Protein AF-A0A8B7J3W8-F1 (afdb_monomer)

Foldseek 3Di:
DAAADDPQAAELLSVVLVVVVVVVVPDDDAAAEDAPCLPPDDDPNYHYPPSVSLVVCVVVVRYDHADWDADPNRIDTDDRVCVQLVVCLVVVHAHEDPDLPVVVVVVDVSSVVCSLLGYWGWGDPHSDTGTDQARNPPVGDGPVQSRDPHGPPPPCCQAADPCAVNDPCPPVDPHHHPVCVPPDPDDPVVVVVVVVVVDDDDDDDDDDDDDDDDDDDDDDDDDDDDDDDDDDDDDDDDDDDDDDDDDDDDDDDD

Nearest PDB structures (foldseek):
  7ndj-assembly2_B  TM=8.488E-01  e=2.592E-29  Mus musculus
  3v33-assembly1_A  TM=9.991E-01  e=8.997E-26  Homo sapiens
  7ndi-assembly4_D  TM=9.990E-01  e=1.693E-25  Mus musculus
  7ndj-assembly1_A  TM=9.947E-01  e=1.058E-24  Mus musculus
  5h9v-assembly2_B  TM=9.985E-01  e=3.989E-24  Mus musculus

Sequence (254 aa):
MDCHGNKEVFSCRGILLAVQWFWDRGHKDITVFVPSWRKEQPRPDVLITDQYILRDLEKKKILVFTPSRRVGGKRVVCYDDRFIVKLAHESDGIVVSNDTYRDLQNERPEWKKFIEERLLMYSFVNDKFMPPDDPLGRHGPSLDNFLRKKPLVPEHKKQQCPYGKKCTYGIKCKFYHPERINQPQRSLADELRANARLSPTRSTSAAKEEKGKKASQAELLCSVPTECDKSSLQKVSAERKSLTHKAKPSDDNR

Secondary structure (DSSP, 8-state):
--SSS-TTSEEHHHHHHHHHHHHHTT-----EEEEGGGGSPPBTTB-EE-THHHHHHHHTT-EEEEPEEEETTEEEE--HHHHHHHHHHHTT--EE-S---HHHHHH-HHHHHHHHHHEE--EEETTEEE--S-TT-TTS--HHHHT-SS----GGGSPBPTTGGG-TTGGG-SSB-GGGTTS----HHHHHHHHTTT--------------------------------------------------------

Structure (mmCIF, N/CA/C/O backbone):
data_AF-A0A8B7J3W8-F1
#
_entry.id   AF-A0A8B7J3W8-F1
#
loop_
_atom_site.group_PDB
_atom_site.id
_atom_site.type_symbol
_atom_site.label_atom_id
_atom_site.label_alt_id
_atom_site.label_comp_id
_atom_site.label_asym_id
_atom_site.label_entity_id
_atom_site.label_seq_id
_atom_site.pdbx_PDB_ins_code
_atom_site.Cartn_x
_atom_site.Cartn_y
_atom_site.Cartn_z
_atom_site.occupancy
_atom_site.B_iso_or_equiv
_atom_site.auth_seq_id
_atom_site.auth_comp_id
_atom_site.auth_asym_id
_atom_site.auth_atom_id
_atom_site.pdbx_PDB_model_num
ATOM 1 N N . MET A 1 1 ? -13.664 8.141 -6.634 1.00 40.56 1 MET A N 1
ATOM 2 C CA . MET A 1 1 ? -14.345 7.747 -5.379 1.00 40.56 1 MET A CA 1
ATOM 3 C C . MET A 1 1 ? -13.545 6.609 -4.761 1.00 40.56 1 MET A C 1
ATOM 5 O O . MET A 1 1 ? -13.650 5.480 -5.206 1.00 40.56 1 MET A O 1
ATOM 9 N N . ASP A 1 2 ? -12.632 6.932 -3.849 1.00 53.00 2 ASP A N 1
ATOM 10 C CA . ASP A 1 2 ? -11.265 6.377 -3.943 1.00 53.00 2 ASP A CA 1
ATOM 11 C C . ASP A 1 2 ? -10.891 5.440 -2.777 1.00 53.00 2 ASP A C 1
ATOM 13 O O . ASP A 1 2 ? -9.761 4.967 -2.681 1.00 53.00 2 ASP A O 1
ATOM 17 N N . CYS A 1 3 ? -11.873 5.153 -1.919 1.00 64.19 3 CYS A N 1
ATOM 18 C CA . CYS A 1 3 ? -11.841 4.184 -0.826 1.00 64.19 3 CYS A CA 1
ATOM 19 C C . CYS A 1 3 ? -13.128 3.342 -0.900 1.00 64.19 3 CYS A C 1
ATOM 21 O O . CYS A 1 3 ? -14.152 3.833 -1.374 1.00 64.19 3 CYS A O 1
ATOM 23 N N . HIS A 1 4 ? -13.101 2.093 -0.428 1.00 76.12 4 HIS A N 1
ATOM 24 C CA . HIS A 1 4 ? -14.262 1.192 -0.472 1.00 76.12 4 HIS A CA 1
ATOM 25 C C . HIS A 1 4 ? -15.440 1.700 0.388 1.00 76.12 4 HIS A C 1
ATOM 27 O O . HIS A 1 4 ? -15.334 1.765 1.615 1.00 76.12 4 HIS A O 1
ATOM 33 N N . GLY A 1 5 ? -16.584 1.969 -0.250 1.00 73.12 5 GLY A N 1
ATOM 34 C CA . GLY A 1 5 ? -17.821 2.418 0.402 1.00 73.12 5 GLY A CA 1
ATOM 35 C C . GLY A 1 5 ? -17.970 3.944 0.462 1.00 73.12 5 GLY A C 1
ATOM 36 O O . GLY A 1 5 ? -17.484 4.663 -0.411 1.00 73.12 5 GLY A O 1
ATOM 37 N N . ASN A 1 6 ? -18.667 4.455 1.484 1.00 73.12 6 ASN A N 1
ATOM 38 C CA . ASN A 1 6 ? -18.716 5.898 1.749 1.00 73.12 6 ASN A CA 1
ATOM 39 C C . ASN A 1 6 ? -17.348 6.371 2.281 1.00 73.12 6 ASN A C 1
ATOM 41 O O . ASN A 1 6 ? -16.804 5.758 3.198 1.00 73.12 6 ASN A O 1
ATOM 45 N N . LYS A 1 7 ? -16.829 7.494 1.761 1.00 74.69 7 LYS A N 1
ATOM 46 C CA . LYS A 1 7 ? -15.577 8.134 2.209 1.00 74.69 7 LYS A CA 1
ATOM 47 C C . LYS A 1 7 ? -15.549 8.446 3.713 1.00 74.69 7 LYS A C 1
ATOM 49 O O . LYS A 1 7 ? -14.472 8.506 4.295 1.00 74.69 7 LYS A O 1
ATOM 54 N N . GLU A 1 8 ? -16.712 8.634 4.330 1.00 82.56 8 GLU A N 1
ATOM 55 C CA . GLU A 1 8 ? -16.869 8.952 5.758 1.00 82.56 8 GLU A CA 1
ATOM 56 C C . GLU A 1 8 ? -16.834 7.708 6.671 1.00 82.56 8 GLU A C 1
ATOM 58 O O . GLU A 1 8 ? -16.768 7.834 7.893 1.00 82.56 8 GLU A O 1
ATOM 63 N N . VAL A 1 9 ? -16.875 6.495 6.102 1.00 87.44 9 VAL A N 1
ATOM 64 C CA . VAL A 1 9 ? -16.975 5.228 6.843 1.00 87.44 9 VAL A CA 1
ATOM 65 C C . VAL A 1 9 ? -15.722 4.386 6.620 1.00 87.44 9 VAL A C 1
ATOM 67 O O . VAL A 1 9 ? -15.378 4.033 5.496 1.00 87.44 9 VAL A O 1
ATOM 70 N N . PHE A 1 10 ? -15.060 3.971 7.700 1.00 90.00 10 PHE A N 1
ATOM 71 C CA . PHE A 1 10 ? -13.927 3.050 7.598 1.00 90.00 10 PHE A CA 1
ATOM 72 C C . PHE A 1 10 ? -14.420 1.618 7.358 1.00 90.00 10 PHE A C 1
ATOM 74 O O . PHE A 1 10 ? -14.764 0.902 8.299 1.00 90.00 10 PHE A O 1
ATOM 81 N N . SER A 1 11 ? -14.487 1.198 6.097 1.00 92.88 11 SER A N 1
ATOM 82 C CA . SER A 1 11 ? -14.961 -0.140 5.742 1.00 92.88 11 SER A CA 1
ATOM 83 C C . SER A 1 11 ? -13.838 -1.176 5.761 1.00 92.88 11 SER A C 1
ATOM 85 O O . SER A 1 11 ? -13.002 -1.233 4.857 1.00 92.88 11 SER A O 1
ATOM 87 N N . CYS A 1 12 ? -13.830 -2.044 6.776 1.00 94.62 12 CYS A N 1
ATOM 88 C CA . CYS A 1 12 ? -12.824 -3.101 6.909 1.00 94.62 12 CYS A CA 1
ATOM 89 C C . CYS A 1 12 ? -12.930 -4.160 5.799 1.00 94.62 12 CYS A C 1
ATOM 91 O O . CYS A 1 12 ? -11.935 -4.804 5.465 1.00 94.62 12 CYS A O 1
ATOM 93 N N . ARG A 1 13 ? -14.101 -4.294 5.166 1.00 94.94 13 ARG A N 1
ATOM 94 C CA . ARG A 1 13 ? -14.314 -5.164 4.002 1.00 94.94 13 ARG A CA 1
ATOM 95 C C . ARG A 1 13 ? -13.471 -4.754 2.789 1.00 94.94 13 ARG A C 1
ATOM 97 O O . ARG A 1 13 ? -12.969 -5.631 2.094 1.00 94.94 13 ARG A O 1
ATOM 104 N N . GLY A 1 14 ? -13.204 -3.458 2.600 1.00 95.31 14 GLY A N 1
ATOM 105 C CA . GLY A 1 14 ? -12.281 -2.975 1.565 1.00 95.31 14 GLY A CA 1
ATOM 106 C C . GLY A 1 14 ? -10.850 -3.494 1.740 1.00 95.31 14 GLY A C 1
ATOM 107 O O . GLY A 1 14 ? -10.204 -3.866 0.763 1.00 95.31 14 GLY A O 1
ATOM 108 N N . ILE A 1 15 ? -10.380 -3.602 2.988 1.00 96.00 15 ILE A N 1
ATOM 109 C CA . ILE A 1 15 ? -9.066 -4.182 3.308 1.00 96.00 15 ILE A CA 1
ATOM 110 C C . ILE A 1 15 ? -9.039 -5.664 2.919 1.00 96.00 15 ILE A C 1
ATOM 112 O O . ILE A 1 15 ? -8.092 -6.108 2.276 1.00 96.00 15 ILE A O 1
ATOM 116 N N . LEU A 1 16 ? -10.085 -6.422 3.268 1.00 96.25 16 LEU A N 1
ATOM 117 C CA . LEU A 1 16 ? -10.180 -7.843 2.923 1.00 96.25 16 LEU A CA 1
ATOM 118 C C . LEU A 1 16 ? -10.187 -8.068 1.404 1.00 96.25 16 LEU A C 1
ATOM 120 O O . LEU A 1 16 ? -9.477 -8.950 0.930 1.00 96.25 16 LEU A O 1
ATOM 124 N N . LEU A 1 17 ? -10.931 -7.253 0.651 1.00 97.31 17 LEU A N 1
ATOM 125 C CA . LEU A 1 17 ? -11.008 -7.326 -0.814 1.00 97.31 17 LEU A CA 1
ATOM 126 C C . LEU A 1 17 ? -9.658 -7.019 -1.482 1.00 97.31 17 LEU A C 1
ATOM 128 O O . LEU A 1 17 ? -9.244 -7.743 -2.386 1.00 97.31 17 LEU A O 1
ATOM 132 N N . ALA A 1 18 ? -8.939 -5.996 -1.008 1.00 97.38 18 ALA A N 1
ATOM 133 C CA . ALA A 1 18 ? -7.594 -5.690 -1.494 1.00 97.38 18 ALA A CA 1
ATOM 134 C C . ALA A 1 18 ? -6.601 -6.821 -1.167 1.00 97.38 18 ALA A C 1
ATOM 136 O O . ALA A 1 18 ? -5.890 -7.289 -2.053 1.00 97.38 18 ALA A O 1
ATOM 137 N N . VAL A 1 19 ? -6.589 -7.319 0.077 1.00 97.06 19 VAL A N 1
ATOM 138 C CA . VAL A 1 19 ? -5.741 -8.451 0.501 1.00 97.06 19 VAL A CA 1
ATOM 139 C C . VAL A 1 19 ? -6.034 -9.707 -0.325 1.00 97.06 19 VAL A C 1
ATOM 141 O O . VAL A 1 19 ? -5.098 -10.375 -0.763 1.00 97.06 19 VAL A O 1
ATOM 144 N N . GLN A 1 20 ? -7.309 -10.010 -0.586 1.00 96.81 20 GLN A N 1
ATOM 145 C CA . GLN A 1 20 ? -7.709 -11.149 -1.410 1.00 96.81 20 GLN A CA 1
ATOM 146 C C . GLN A 1 20 ? -7.198 -11.026 -2.854 1.00 96.81 20 GLN A C 1
ATOM 148 O O . GLN A 1 20 ? -6.665 -11.999 -3.377 1.00 96.81 20 GLN A O 1
ATOM 153 N N . TRP A 1 21 ? -7.258 -9.842 -3.472 1.00 97.56 21 TRP A N 1
ATOM 154 C CA . TRP A 1 21 ? -6.756 -9.628 -4.839 1.00 97.56 21 TRP A CA 1
ATOM 155 C C . TRP A 1 21 ? -5.268 -9.998 -4.998 1.00 97.56 21 TRP A C 1
ATOM 157 O O . TRP A 1 21 ? -4.870 -10.588 -6.005 1.00 97.56 21 TRP A O 1
ATOM 167 N N . PHE A 1 22 ? -4.437 -9.712 -3.989 1.00 97.31 22 PHE A N 1
ATOM 168 C CA . PHE A 1 22 ? -3.037 -10.154 -3.967 1.00 97.31 22 PHE A CA 1
ATOM 169 C C . PHE A 1 22 ? -2.905 -11.663 -3.703 1.00 97.31 22 PHE A C 1
ATOM 171 O O . PHE A 1 22 ? -2.045 -12.320 -4.296 1.00 97.31 22 PHE A O 1
ATOM 178 N N . TRP A 1 23 ? -3.765 -12.226 -2.853 1.00 95.38 23 TRP A N 1
ATOM 179 C CA . TRP A 1 23 ? -3.780 -13.654 -2.521 1.00 95.38 23 TRP A CA 1
ATOM 180 C C . TRP A 1 23 ? -4.128 -14.540 -3.721 1.00 95.38 23 TRP A C 1
ATOM 182 O O . TRP A 1 23 ? -3.424 -15.515 -3.984 1.00 95.38 23 TRP A O 1
ATOM 192 N N . ASP A 1 24 ? -5.151 -14.154 -4.485 1.00 96.75 24 ASP A N 1
ATOM 193 C CA . ASP A 1 24 ? -5.618 -14.846 -5.695 1.00 96.75 24 ASP A CA 1
ATOM 194 C C . ASP A 1 24 ? -4.554 -14.801 -6.815 1.00 96.75 24 ASP A C 1
ATOM 196 O O . ASP A 1 24 ? -4.492 -15.679 -7.675 1.00 96.75 24 ASP A O 1
ATOM 200 N N . ARG A 1 25 ? -3.641 -13.820 -6.756 1.00 95.31 25 ARG A N 1
ATOM 201 C CA . ARG A 1 25 ? -2.432 -13.710 -7.596 1.00 95.31 25 ARG A CA 1
ATOM 202 C C . ARG A 1 25 ? -1.204 -14.439 -7.024 1.00 95.31 25 ARG A C 1
ATOM 204 O O . ARG A 1 25 ? -0.116 -14.353 -7.592 1.00 95.31 25 ARG A O 1
ATOM 211 N N . GLY A 1 26 ? -1.354 -15.164 -5.915 1.00 95.56 26 GLY A N 1
ATOM 212 C CA . GLY A 1 26 ? -0.317 -16.003 -5.306 1.00 95.56 26 GLY A CA 1
ATOM 213 C C . GLY A 1 26 ? 0.665 -15.283 -4.376 1.00 95.56 26 GLY A C 1
ATOM 214 O O . GLY A 1 26 ? 1.651 -15.897 -3.954 1.00 95.56 26 GLY A O 1
ATOM 215 N N . HIS A 1 27 ? 0.430 -14.013 -4.028 1.00 95.94 27 HIS A N 1
ATOM 216 C CA . HIS A 1 27 ? 1.258 -13.310 -3.045 1.00 95.94 27 HIS A CA 1
ATOM 217 C C . HIS A 1 27 ? 1.024 -13.883 -1.636 1.00 95.94 27 HIS A C 1
ATOM 219 O O . HIS A 1 27 ? -0.106 -14.164 -1.240 1.00 95.94 27 HIS A O 1
ATOM 225 N N . LYS A 1 28 ? 2.114 -14.071 -0.881 1.00 93.06 28 LYS A N 1
ATOM 226 C CA . LYS A 1 28 ? 2.104 -14.636 0.487 1.00 93.06 28 LYS A CA 1
ATOM 227 C C . LYS A 1 28 ? 2.627 -13.671 1.549 1.00 93.06 28 LYS A C 1
ATOM 229 O O . LYS A 1 28 ? 2.258 -13.793 2.710 1.00 93.06 28 LYS A O 1
ATOM 234 N N . ASP A 1 29 ? 3.494 -12.752 1.141 1.00 95.75 29 ASP A N 1
ATOM 235 C CA . ASP A 1 29 ? 4.026 -11.681 1.974 1.00 95.75 29 ASP A CA 1
ATOM 236 C C . ASP A 1 29 ? 3.165 -10.435 1.735 1.00 95.75 29 ASP A C 1
ATOM 238 O O . ASP A 1 29 ? 3.239 -9.805 0.678 1.00 95.75 29 ASP A O 1
ATOM 242 N N . ILE A 1 30 ? 2.242 -10.186 2.664 1.00 97.19 30 ILE A N 1
ATOM 243 C CA . ILE A 1 30 ? 1.265 -9.095 2.631 1.00 97.19 30 ILE A CA 1
ATOM 244 C C . ILE A 1 30 ? 1.161 -8.572 4.063 1.00 97.19 30 ILE A C 1
ATOM 246 O O . ILE A 1 30 ? 0.689 -9.291 4.943 1.00 97.19 30 ILE A O 1
ATOM 250 N N . THR A 1 31 ? 1.573 -7.324 4.293 1.00 97.75 31 THR A N 1
ATOM 251 C CA . THR A 1 31 ? 1.407 -6.643 5.586 1.00 97.75 31 THR A CA 1
ATOM 252 C C . THR A 1 31 ? 0.485 -5.439 5.427 1.00 97.75 31 THR A C 1
ATOM 254 O O . THR A 1 31 ? 0.721 -4.572 4.589 1.00 97.75 31 THR A O 1
ATOM 257 N N . VAL A 1 32 ? -0.556 -5.370 6.254 1.00 97.50 32 VAL A N 1
ATOM 258 C CA . VAL A 1 32 ? -1.494 -4.247 6.348 1.00 97.50 32 VAL A CA 1
ATOM 259 C C . VAL A 1 32 ? -1.283 -3.543 7.683 1.00 97.50 32 VAL A C 1
ATOM 261 O O . VAL A 1 32 ? -1.399 -4.172 8.733 1.00 97.50 32 VAL A O 1
ATOM 264 N N . PHE A 1 33 ? -1.038 -2.235 7.662 1.00 96.31 33 PHE A N 1
ATOM 265 C CA . PHE A 1 33 ? -0.998 -1.420 8.876 1.00 96.31 33 PHE A CA 1
ATOM 266 C C . PHE A 1 33 ? -2.340 -0.727 9.128 1.00 96.31 33 PHE A C 1
ATOM 268 O O . PHE A 1 33 ? -2.938 -0.157 8.217 1.00 96.31 33 PHE A O 1
ATOM 275 N N . VAL A 1 34 ? -2.812 -0.771 10.377 1.00 94.12 34 VAL A N 1
ATOM 276 C CA . VAL A 1 34 ? -4.008 -0.052 10.850 1.00 94.12 34 VAL A CA 1
ATOM 277 C C . VAL A 1 34 ? -3.745 0.449 12.278 1.00 94.12 34 VAL A C 1
ATOM 279 O O . VAL A 1 34 ? -3.250 -0.329 13.091 1.00 94.12 34 VAL A O 1
ATOM 282 N N . PRO A 1 35 ? -4.098 1.690 12.656 1.00 92.25 35 PRO A N 1
ATOM 283 C CA . PRO A 1 35 ? -3.848 2.179 14.011 1.00 92.25 35 PRO A CA 1
ATOM 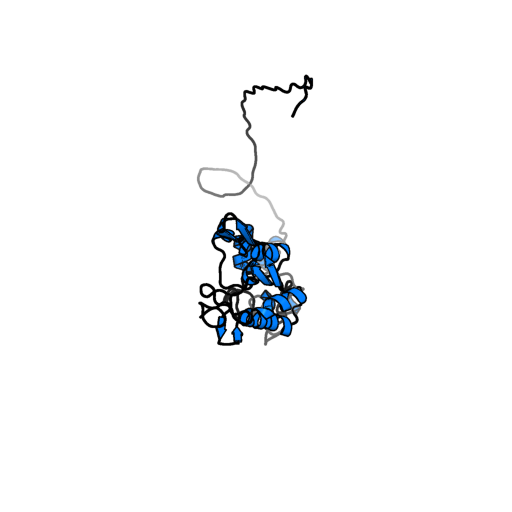284 C C . PRO A 1 35 ? -4.649 1.429 15.073 1.00 92.25 35 PRO A C 1
ATOM 286 O O . PRO A 1 35 ? -5.847 1.183 14.911 1.00 92.25 35 PRO A O 1
ATOM 289 N N . SER A 1 36 ? -4.000 1.092 16.197 1.00 91.19 36 SER A N 1
ATOM 290 C CA . SER A 1 36 ? -4.576 0.230 17.244 1.00 91.19 36 SER A CA 1
ATOM 291 C C . SER A 1 36 ? -5.914 0.720 17.801 1.00 91.19 36 SER A C 1
ATOM 293 O O . SER A 1 36 ? -6.748 -0.100 18.187 1.00 91.19 36 SER A O 1
ATOM 295 N N . TRP A 1 37 ? -6.176 2.031 17.775 1.00 88.75 37 TRP A N 1
ATOM 296 C CA . TRP A 1 37 ? -7.455 2.598 18.199 1.00 88.75 37 TRP A CA 1
ATOM 297 C C . TRP A 1 37 ? -8.644 2.169 17.325 1.00 88.75 37 TRP A C 1
ATOM 299 O O . TRP A 1 37 ? -9.779 2.238 17.787 1.00 88.75 37 TRP A O 1
ATOM 309 N N . ARG A 1 38 ? -8.429 1.648 16.107 1.00 90.50 38 ARG A N 1
ATOM 310 C CA . ARG A 1 38 ? -9.482 1.005 15.293 1.00 90.50 38 ARG A CA 1
ATOM 311 C C . ARG A 1 38 ? -9.990 -0.318 15.894 1.00 90.50 38 ARG A C 1
ATOM 313 O O . ARG A 1 38 ? -10.972 -0.852 15.386 1.00 90.50 38 ARG A O 1
ATOM 320 N N . LYS A 1 39 ? -9.375 -0.826 16.976 1.00 88.69 39 LYS A N 1
ATOM 321 C CA . LYS A 1 39 ? -9.926 -1.887 17.849 1.00 88.69 39 LYS A CA 1
ATOM 322 C C . LYS A 1 39 ? -10.754 -1.365 19.030 1.00 88.69 39 LYS A C 1
ATOM 324 O O . LYS A 1 39 ? -11.378 -2.175 19.709 1.00 88.69 39 LYS A O 1
ATOM 329 N N . GLU A 1 40 ? -10.754 -0.059 19.312 1.00 87.81 40 GLU A N 1
ATOM 330 C CA . GLU A 1 40 ? -11.669 0.515 20.309 1.00 87.81 40 GLU A CA 1
ATOM 331 C C . GLU A 1 40 ? -13.126 0.354 19.832 1.00 87.81 40 GLU A C 1
ATOM 333 O O . GLU A 1 40 ? -13.391 0.232 18.633 1.00 87.81 40 GLU A O 1
ATOM 338 N N . GLN A 1 41 ? -14.080 0.350 20.767 1.00 83.81 41 GLN A N 1
ATOM 339 C CA . GLN A 1 41 ? -15.499 0.253 20.423 1.00 83.81 41 GLN A CA 1
ATOM 340 C C . GLN A 1 41 ? -15.906 1.422 19.497 1.00 83.81 41 GLN A C 1
ATOM 342 O O . GLN A 1 41 ? -15.490 2.558 19.764 1.00 83.81 41 GLN A O 1
ATOM 347 N N . PRO A 1 42 ? -16.685 1.174 18.422 1.00 83.56 42 PRO A N 1
ATOM 348 C CA . PRO A 1 42 ? -17.110 2.215 17.490 1.00 83.56 42 PRO A CA 1
ATOM 349 C C . PRO A 1 42 ? -17.803 3.381 18.194 1.00 83.56 42 PRO A C 1
ATOM 351 O O . PRO A 1 42 ? -18.490 3.195 19.200 1.00 83.56 42 PRO A O 1
ATOM 354 N N . ARG A 1 43 ? -17.638 4.585 17.645 1.00 84.06 43 ARG A N 1
ATOM 355 C CA . ARG A 1 43 ? -18.256 5.809 18.162 1.00 84.06 43 ARG A CA 1
ATOM 356 C C . ARG A 1 43 ? -19.054 6.515 17.064 1.00 84.06 43 ARG A C 1
ATOM 358 O O . ARG A 1 43 ? -18.692 6.358 15.899 1.00 84.06 43 ARG A O 1
ATOM 365 N N . PRO A 1 44 ? -20.067 7.337 17.401 1.00 81.31 44 PRO A N 1
ATOM 366 C CA . PRO A 1 44 ? -20.827 8.092 16.403 1.00 81.31 44 PRO A CA 1
ATOM 367 C C . PRO A 1 44 ? -19.959 9.020 15.537 1.00 81.31 44 PRO A C 1
ATOM 369 O O . PRO A 1 44 ? -20.241 9.182 14.357 1.00 81.31 44 PRO A O 1
ATOM 372 N N . ASP A 1 45 ? -18.880 9.579 16.100 1.00 82.81 45 ASP A N 1
ATOM 373 C CA . ASP A 1 45 ? -17.908 10.433 15.403 1.00 82.81 45 ASP A CA 1
ATOM 374 C C . ASP A 1 45 ? -16.943 9.668 14.482 1.00 82.81 45 ASP A C 1
ATOM 376 O O . ASP A 1 45 ? -16.279 10.283 13.650 1.00 82.81 45 ASP A O 1
ATOM 380 N N . VAL A 1 46 ? -16.841 8.337 14.608 1.00 83.19 46 VAL A N 1
ATOM 381 C CA . VAL A 1 46 ? -15.948 7.523 13.773 1.00 83.19 46 VAL A CA 1
ATOM 382 C C . VAL A 1 46 ? -16.615 6.212 13.363 1.00 83.19 46 VAL A C 1
ATOM 384 O O . VAL A 1 46 ? -16.429 5.160 13.983 1.00 83.19 46 VAL A O 1
ATOM 387 N N . LEU A 1 47 ? -17.353 6.286 12.258 1.00 88.06 47 LEU A N 1
ATOM 388 C CA . LEU A 1 47 ? -18.039 5.152 11.653 1.00 88.06 47 LEU A CA 1
ATOM 389 C C . LEU A 1 47 ? -17.045 4.111 11.107 1.00 88.06 47 LEU A C 1
ATOM 391 O O . LEU A 1 47 ? -16.040 4.432 10.462 1.00 88.06 47 LEU A O 1
ATOM 395 N N . ILE A 1 48 ? -17.343 2.840 11.366 1.00 91.38 48 ILE A N 1
ATOM 396 C CA . ILE A 1 48 ? -16.543 1.678 10.971 1.00 91.38 48 ILE A CA 1
ATOM 397 C C . ILE A 1 48 ? -17.474 0.489 10.709 1.00 91.38 48 ILE A C 1
ATOM 399 O O . ILE A 1 48 ? -18.377 0.225 11.500 1.00 91.38 48 ILE A O 1
ATOM 403 N N . THR A 1 49 ? -17.260 -0.223 9.602 1.00 92.19 49 THR A N 1
ATOM 404 C CA . THR A 1 49 ? -18.031 -1.423 9.222 1.00 92.19 49 THR A CA 1
ATOM 405 C C . THR A 1 49 ? -17.129 -2.650 9.149 1.00 92.19 49 THR A C 1
ATOM 407 O O . THR A 1 49 ? -15.947 -2.541 8.827 1.00 92.19 49 THR A O 1
ATOM 410 N N . ASP A 1 50 ? -17.684 -3.816 9.492 1.00 93.38 50 ASP A N 1
ATOM 411 C CA . ASP A 1 50 ? -16.996 -5.116 9.509 1.00 93.38 50 ASP A CA 1
ATOM 412 C C . ASP A 1 50 ? -15.736 -5.194 10.400 1.00 93.38 50 ASP A C 1
ATOM 414 O O . ASP A 1 50 ? -14.777 -5.901 10.093 1.00 93.38 50 ASP A O 1
ATOM 418 N N . GLN A 1 51 ? -15.731 -4.498 11.544 1.00 94.31 51 GLN A N 1
ATOM 419 C CA . GLN A 1 51 ? -14.575 -4.381 12.455 1.00 94.31 51 GLN A CA 1
ATOM 420 C C . GLN A 1 51 ? -13.933 -5.729 12.867 1.00 94.31 51 GLN A C 1
ATOM 422 O O . GLN A 1 51 ? -12.732 -5.783 13.141 1.00 94.31 51 GLN A O 1
ATOM 427 N N . TYR A 1 52 ? -14.702 -6.826 12.886 1.00 94.75 52 TYR A N 1
ATOM 428 C CA . TYR A 1 52 ? -14.204 -8.178 13.177 1.00 94.75 52 TYR A CA 1
ATOM 429 C C . TYR A 1 52 ? -13.099 -8.626 12.202 1.00 94.75 52 TYR A C 1
ATOM 431 O O . TYR A 1 52 ? -12.125 -9.239 12.643 1.00 94.75 52 TYR A O 1
ATOM 439 N N . ILE A 1 53 ? -13.175 -8.217 10.926 1.00 96.62 53 ILE A N 1
ATOM 440 C CA . ILE A 1 53 ? -12.182 -8.515 9.880 1.00 96.62 53 ILE A CA 1
ATOM 441 C C . ILE A 1 53 ? -10.772 -8.120 10.328 1.00 96.62 53 ILE A C 1
ATOM 443 O O . ILE A 1 53 ? -9.819 -8.856 10.078 1.00 96.62 53 ILE A O 1
ATOM 447 N N . LEU A 1 54 ? -10.621 -6.996 11.041 1.00 95.81 54 LEU A N 1
ATOM 448 C CA . LEU A 1 54 ? -9.306 -6.532 11.488 1.00 95.81 54 LEU A CA 1
ATOM 449 C C . LEU A 1 54 ? -8.651 -7.522 12.465 1.00 95.81 54 LEU A C 1
ATOM 451 O O . LEU A 1 54 ? -7.445 -7.753 12.400 1.00 95.81 54 LEU A O 1
ATOM 455 N N . ARG A 1 55 ? -9.450 -8.143 13.344 1.00 94.69 55 ARG A N 1
ATOM 456 C CA . ARG A 1 55 ? -8.982 -9.164 14.297 1.00 94.69 55 ARG A CA 1
ATOM 457 C C . ARG A 1 55 ? -8.669 -10.485 13.599 1.00 94.69 55 ARG A C 1
ATOM 459 O O . ARG A 1 55 ? -7.765 -11.195 14.026 1.00 94.69 55 ARG A O 1
ATOM 466 N N . ASP A 1 56 ? -9.390 -10.823 12.535 1.00 96.44 56 ASP A N 1
ATOM 467 C CA . ASP A 1 56 ? -9.151 -12.058 11.784 1.00 96.44 56 ASP A CA 1
ATOM 468 C C . ASP A 1 56 ? -7.949 -11.952 10.834 1.00 96.44 56 ASP A C 1
ATOM 470 O O . ASP A 1 56 ? -7.220 -12.930 10.666 1.00 96.44 56 ASP A O 1
ATOM 474 N N . LEU A 1 57 ? -7.657 -10.765 10.292 1.00 96.56 57 LEU A N 1
ATOM 475 C CA . LEU A 1 57 ? -6.397 -10.490 9.590 1.00 96.56 57 LEU A CA 1
ATOM 476 C C . LEU A 1 57 ? -5.195 -10.413 10.554 1.00 96.56 57 LEU A C 1
ATOM 478 O O . LEU A 1 57 ? -4.104 -10.854 10.191 1.00 96.56 57 LEU A O 1
ATOM 482 N N . GLU A 1 58 ? -5.391 -9.931 11.789 1.00 96.25 58 GLU A N 1
ATOM 483 C CA . GLU A 1 58 ? -4.384 -9.967 12.868 1.00 96.25 58 GLU A CA 1
ATOM 484 C C . GLU A 1 58 ? -4.035 -11.417 13.258 1.00 96.25 58 GLU A C 1
ATOM 486 O O . GLU A 1 58 ? -2.862 -11.790 13.251 1.00 96.25 58 GLU A O 1
ATOM 491 N N . LYS A 1 59 ? -5.036 -12.287 13.482 1.00 96.44 59 LYS A N 1
ATOM 492 C CA . LYS A 1 59 ? -4.821 -13.736 13.717 1.00 96.44 59 LYS A CA 1
ATOM 493 C C . LYS A 1 59 ? -4.046 -14.411 12.579 1.00 96.44 59 LYS A C 1
ATOM 495 O O . LYS A 1 59 ? -3.212 -15.276 12.835 1.00 96.44 59 LYS A O 1
ATOM 500 N N . LYS A 1 60 ? -4.317 -14.020 11.328 1.00 95.19 60 LYS A N 1
ATOM 501 C CA . LYS A 1 60 ? -3.633 -14.529 10.124 1.00 95.19 60 LYS A CA 1
ATOM 502 C C . LYS A 1 60 ? -2.226 -13.941 9.917 1.00 95.19 60 LYS A C 1
ATOM 504 O O . LYS A 1 60 ? -1.578 -14.309 8.945 1.00 95.19 60 LYS A O 1
ATOM 509 N N . LYS A 1 61 ? -1.745 -13.071 10.819 1.00 95.31 61 LYS A N 1
ATOM 510 C CA . LYS A 1 61 ? -0.450 -12.361 10.750 1.00 95.31 61 LYS A CA 1
ATOM 511 C C . LYS A 1 61 ? -0.277 -11.464 9.514 1.00 95.31 61 LYS A C 1
ATOM 513 O O . LYS A 1 61 ? 0.848 -11.181 9.124 1.00 95.31 61 LYS A O 1
ATOM 518 N N . ILE A 1 62 ? -1.384 -11.010 8.922 1.00 96.62 62 ILE A N 1
ATOM 519 C CA . ILE A 1 62 ? -1.392 -10.095 7.768 1.00 96.62 62 ILE A CA 1
ATOM 520 C C . ILE A 1 62 ? -1.596 -8.653 8.222 1.00 96.62 62 ILE A C 1
ATOM 522 O O . ILE A 1 62 ? -0.982 -7.743 7.679 1.00 96.62 62 ILE A O 1
ATOM 526 N N . LEU A 1 63 ? -2.448 -8.422 9.224 1.00 96.81 63 LEU A N 1
ATOM 527 C CA . LEU A 1 63 ? -2.664 -7.084 9.765 1.00 96.81 63 LEU A CA 1
ATOM 528 C C . LEU A 1 63 ? -1.837 -6.874 11.033 1.00 96.81 63 LEU A C 1
ATOM 530 O O . LEU A 1 63 ? -1.951 -7.629 11.998 1.00 96.81 63 LEU A O 1
ATOM 534 N N . VAL A 1 64 ? -1.041 -5.807 11.034 1.00 96.31 64 VAL A N 1
ATOM 535 C CA . VAL A 1 64 ? -0.251 -5.336 12.172 1.00 96.31 64 VAL A CA 1
ATOM 536 C C . VAL A 1 64 ? -0.852 -4.028 12.668 1.00 96.31 64 VAL A C 1
ATOM 538 O O . VAL A 1 64 ? -1.002 -3.067 11.912 1.00 96.31 64 VAL A O 1
ATOM 541 N N . PHE A 1 65 ? -1.192 -3.970 13.956 1.00 94.38 65 PHE A N 1
ATOM 542 C CA . PHE A 1 65 ? -1.691 -2.732 14.544 1.00 94.38 65 PHE A CA 1
ATOM 543 C C . PHE A 1 65 ? -0.547 -1.809 14.957 1.00 94.38 65 PHE A C 1
ATOM 545 O O . PHE A 1 65 ? 0.268 -2.169 15.808 1.00 94.38 65 PHE A O 1
ATOM 552 N N . THR A 1 66 ? -0.508 -0.602 14.396 1.00 93.12 66 THR A N 1
ATOM 553 C CA . THR A 1 66 ? 0.473 0.423 14.776 1.00 93.12 66 THR A CA 1
ATOM 554 C C . THR A 1 66 ? 0.139 1.030 16.148 1.00 93.12 66 THR A C 1
ATOM 556 O O . THR A 1 66 ? -1.034 1.063 16.552 1.00 93.12 66 THR A O 1
ATOM 559 N N . PRO A 1 67 ? 1.143 1.507 16.914 1.00 89.88 67 PRO A N 1
ATOM 560 C CA . PRO A 1 67 ? 0.914 1.995 18.269 1.00 89.88 67 PRO A CA 1
ATOM 561 C C . PRO A 1 67 ? 0.048 3.261 18.329 1.00 89.88 67 PRO A C 1
ATOM 563 O O . PRO A 1 67 ? 0.286 4.257 17.648 1.00 89.88 67 PRO A O 1
ATOM 566 N N . SER A 1 68 ? -0.915 3.263 19.247 1.00 85.81 68 SER A N 1
ATOM 567 C CA . SER A 1 68 ? -1.604 4.471 19.697 1.00 85.81 68 SER A CA 1
ATOM 568 C C . SER A 1 68 ? -1.935 4.361 21.185 1.00 85.81 68 SER A C 1
ATOM 570 O O . SER A 1 68 ? -2.084 3.257 21.715 1.00 85.81 68 SER A O 1
ATOM 572 N N . ARG A 1 69 ? -1.987 5.500 21.881 1.00 84.38 69 ARG A N 1
ATOM 573 C CA . ARG A 1 69 ? -2.201 5.585 23.335 1.00 84.38 69 ARG A CA 1
ATOM 574 C C . ARG A 1 69 ? -3.059 6.794 23.701 1.00 84.38 69 ARG A C 1
ATOM 576 O O . ARG A 1 69 ? -3.258 7.692 22.888 1.00 84.38 69 ARG A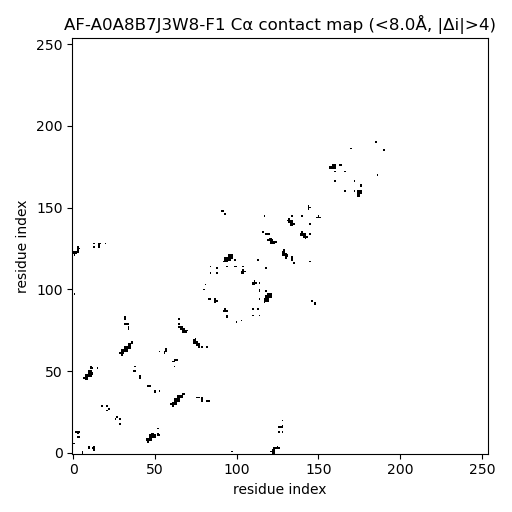 O 1
ATOM 583 N N . ARG A 1 70 ? -3.540 6.855 24.942 1.00 83.94 70 ARG A N 1
ATOM 584 C CA . ARG A 1 70 ? -4.171 8.060 25.505 1.00 83.94 70 ARG A CA 1
ATOM 585 C C . ARG A 1 70 ? -3.229 8.706 26.521 1.00 83.94 70 ARG A C 1
ATOM 587 O O . ARG A 1 70 ? -2.606 8.001 27.306 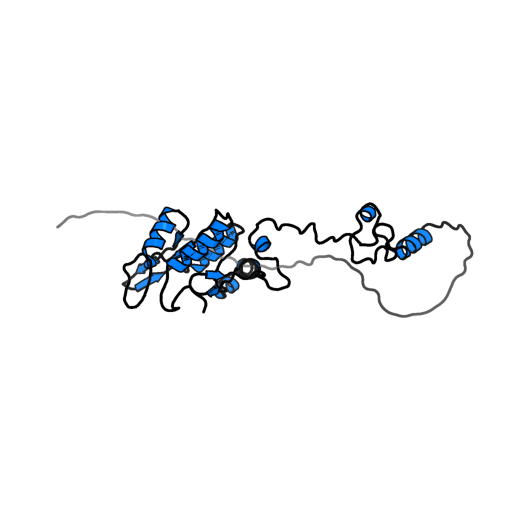1.00 83.94 70 ARG A O 1
ATOM 594 N N . VAL A 1 71 ? -3.115 10.032 26.489 1.00 85.06 71 VAL A N 1
ATOM 595 C CA . VAL A 1 71 ? -2.285 10.842 27.398 1.00 85.06 71 VAL A CA 1
ATOM 596 C C . VAL A 1 71 ? -3.103 12.067 27.797 1.00 85.06 71 VAL A C 1
ATOM 598 O O . VAL A 1 71 ? -3.549 12.812 26.928 1.00 85.06 71 VAL A O 1
ATOM 601 N N . GLY A 1 72 ? -3.364 12.257 29.096 1.00 81.25 72 GLY A N 1
ATOM 602 C CA . GLY A 1 72 ? -4.204 13.366 29.581 1.00 81.25 72 GLY A CA 1
ATOM 603 C C . GLY A 1 72 ? -5.598 13.403 28.935 1.00 81.25 72 GLY A C 1
ATOM 604 O O . GLY A 1 72 ? -6.052 14.455 28.498 1.00 81.25 72 GLY A O 1
ATOM 605 N N . GLY A 1 73 ? -6.231 12.237 28.753 1.00 79.44 73 GLY A N 1
ATOM 606 C CA . GLY A 1 73 ? -7.521 12.082 28.061 1.00 79.44 73 GLY A CA 1
ATOM 607 C C . GLY A 1 73 ? -7.470 12.194 26.528 1.00 79.44 73 GLY A C 1
ATOM 608 O O . GLY A 1 73 ? -8.304 11.594 25.850 1.00 79.44 73 GLY A O 1
ATOM 609 N N . LYS A 1 74 ? -6.473 12.884 25.959 1.00 80.75 74 LYS A N 1
ATOM 610 C CA . LYS A 1 74 ? -6.295 13.049 24.507 1.00 80.75 74 LYS A CA 1
ATOM 611 C C . LYS A 1 74 ? -5.683 11.789 23.880 1.00 80.75 74 LYS A C 1
ATOM 613 O O . LYS A 1 74 ? -4.821 11.144 24.480 1.00 80.75 74 LYS A O 1
ATOM 618 N N . ARG A 1 75 ? -6.116 11.418 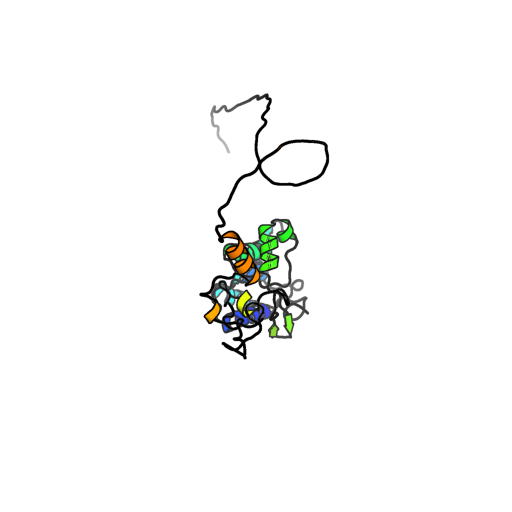22.669 1.00 80.38 75 ARG A N 1
ATOM 619 C CA . ARG A 1 75 ? -5.521 10.305 21.905 1.00 80.38 75 ARG A CA 1
ATOM 620 C C . ARG A 1 75 ? -4.242 10.789 21.214 1.00 80.38 75 ARG A C 1
ATOM 622 O O . ARG A 1 75 ? -4.261 11.802 20.525 1.00 80.38 75 ARG A O 1
ATOM 629 N N . VAL A 1 76 ? -3.155 10.044 21.383 1.00 79.44 76 VAL A N 1
ATOM 630 C CA . VAL A 1 76 ? -1.878 10.217 20.682 1.00 79.44 76 VAL A CA 1
ATOM 631 C C . VAL A 1 76 ? -1.690 8.997 19.786 1.00 79.44 76 VAL A C 1
ATOM 633 O O . VAL A 1 76 ? -1.554 7.874 20.278 1.00 79.44 76 VAL A O 1
ATOM 636 N N . VAL A 1 77 ? -1.724 9.213 18.476 1.00 75.62 77 VAL A N 1
ATOM 637 C CA . VAL A 1 77 ? -1.524 8.181 17.448 1.00 75.62 77 VAL A CA 1
ATOM 638 C C . VAL A 1 77 ? -0.117 8.362 16.883 1.00 75.62 77 VAL A C 1
ATOM 640 O O . VAL A 1 77 ? 0.319 9.499 16.698 1.00 75.62 77 VAL A O 1
ATOM 643 N N . CYS A 1 78 ? 0.618 7.274 16.653 1.00 77.06 78 CYS A N 1
ATOM 644 C CA . CYS A 1 78 ? 1.850 7.350 15.870 1.00 77.06 78 CYS A CA 1
ATOM 645 C C . CYS A 1 78 ? 1.526 7.636 14.392 1.00 77.06 78 CYS A C 1
ATOM 647 O O . CYS A 1 78 ? 0.394 7.459 13.956 1.00 77.06 78 CYS A O 1
ATOM 649 N N . TYR A 1 79 ? 2.506 8.103 13.617 1.00 83.38 79 TYR A N 1
ATOM 650 C CA . TYR A 1 79 ? 2.293 8.330 12.187 1.00 83.38 79 TYR A CA 1
ATOM 651 C C . TYR A 1 79 ? 2.432 7.001 11.436 1.00 83.38 79 TYR A C 1
ATOM 653 O O . TYR A 1 79 ? 3.549 6.527 11.215 1.00 83.38 79 TYR A O 1
ATOM 661 N N . ASP A 1 80 ? 1.297 6.381 11.118 1.00 85.50 80 ASP A N 1
ATOM 662 C CA . ASP A 1 80 ? 1.214 5.023 10.562 1.00 85.50 80 ASP A CA 1
ATOM 663 C C . ASP A 1 80 ? 1.995 4.884 9.246 1.00 85.50 80 ASP A C 1
ATOM 665 O O . ASP A 1 80 ? 2.666 3.878 9.013 1.00 85.50 80 ASP A O 1
ATOM 669 N N . ASP A 1 81 ? 2.016 5.949 8.449 1.00 92.00 81 ASP A N 1
ATOM 670 C CA . ASP A 1 81 ? 2.723 6.046 7.172 1.00 92.00 81 ASP A CA 1
ATOM 671 C C . ASP A 1 81 ? 4.233 5.805 7.305 1.00 92.00 81 ASP A C 1
ATOM 673 O O . ASP A 1 81 ? 4.842 5.198 6.423 1.00 92.00 81 ASP A O 1
ATOM 677 N N . ARG A 1 82 ? 4.846 6.183 8.441 1.00 93.88 82 ARG A N 1
ATOM 678 C CA . ARG A 1 82 ? 6.261 5.866 8.709 1.00 93.88 82 ARG A CA 1
ATOM 679 C C . ARG A 1 82 ? 6.488 4.371 8.908 1.00 93.88 82 ARG A C 1
ATOM 681 O O . ARG A 1 82 ? 7.576 3.908 8.594 1.00 93.88 82 ARG A O 1
ATOM 688 N N . PHE A 1 83 ? 5.506 3.604 9.388 1.00 95.19 83 PHE A N 1
ATOM 689 C CA . PHE A 1 83 ? 5.607 2.139 9.430 1.00 95.19 83 PHE A CA 1
ATOM 690 C C . PHE A 1 83 ? 5.399 1.530 8.038 1.00 95.19 83 PHE A C 1
ATOM 692 O O . PHE A 1 83 ? 6.161 0.645 7.653 1.00 95.19 83 PHE A O 1
ATOM 699 N N . ILE A 1 84 ? 4.429 2.045 7.271 1.00 96.38 84 ILE A N 1
ATOM 700 C CA . ILE A 1 84 ? 4.127 1.608 5.897 1.00 96.38 84 ILE A CA 1
ATOM 701 C C . ILE A 1 84 ? 5.351 1.788 4.986 1.00 96.38 84 ILE A C 1
ATOM 703 O O . ILE A 1 84 ? 5.864 0.809 4.442 1.00 96.38 84 ILE A O 1
ATOM 707 N N . VAL A 1 85 ? 5.846 3.023 4.848 1.00 96.62 85 VAL A N 1
ATOM 708 C CA . VAL A 1 85 ? 6.964 3.356 3.950 1.00 96.62 85 VAL A CA 1
ATOM 709 C C . VAL A 1 85 ? 8.251 2.674 4.408 1.00 96.62 85 VAL A C 1
ATOM 711 O O . VAL A 1 85 ? 8.953 2.097 3.581 1.00 96.62 85 VAL A O 1
ATOM 714 N N . LYS A 1 86 ? 8.542 2.664 5.718 1.00 96.00 86 LYS A N 1
ATOM 715 C CA . LYS A 1 86 ? 9.756 2.026 6.242 1.00 96.00 86 LYS A CA 1
ATOM 716 C C . LYS A 1 86 ? 9.773 0.517 5.989 1.00 96.00 86 LYS A C 1
ATOM 718 O O . LYS A 1 86 ? 10.773 0.030 5.472 1.00 96.00 86 LYS A O 1
ATOM 723 N N . LEU A 1 87 ? 8.696 -0.215 6.298 1.00 97.00 87 LEU A N 1
ATOM 724 C CA . LEU A 1 87 ? 8.661 -1.666 6.072 1.00 97.00 87 LEU A CA 1
ATOM 725 C C . LEU A 1 87 ? 8.787 -1.997 4.581 1.00 97.00 87 LEU A C 1
ATOM 727 O O . LEU A 1 87 ? 9.549 -2.889 4.211 1.00 97.00 87 LEU A O 1
ATOM 731 N N . ALA A 1 88 ? 8.062 -1.281 3.719 1.00 96.94 88 ALA A N 1
ATOM 732 C CA . ALA A 1 88 ? 8.104 -1.519 2.280 1.00 96.94 88 ALA A CA 1
ATOM 733 C C . ALA A 1 88 ? 9.490 -1.194 1.681 1.00 96.94 88 ALA A C 1
ATOM 735 O O . ALA A 1 88 ? 9.953 -1.913 0.798 1.00 96.94 88 ALA A O 1
ATOM 736 N N . HIS A 1 89 ? 10.181 -0.175 2.202 1.00 96.62 89 HIS A N 1
ATOM 737 C CA . HIS A 1 89 ? 11.558 0.161 1.829 1.00 96.62 89 HIS A CA 1
ATOM 738 C C . HIS A 1 89 ? 12.567 -0.891 2.320 1.00 96.62 89 HIS A C 1
ATOM 740 O O . HIS A 1 89 ? 13.342 -1.419 1.527 1.00 96.62 89 HIS A O 1
ATOM 746 N N . GLU A 1 90 ? 12.544 -1.243 3.610 1.00 96.38 90 GLU A N 1
ATOM 747 C CA . GLU A 1 90 ? 13.472 -2.219 4.215 1.00 96.38 90 GLU A CA 1
ATOM 748 C C . GLU A 1 90 ? 13.305 -3.641 3.656 1.00 96.38 90 GLU A C 1
ATOM 750 O O . GLU A 1 90 ? 14.251 -4.427 3.681 1.00 96.38 90 GLU A O 1
ATOM 755 N N . SER A 1 91 ? 12.125 -3.972 3.126 1.00 95.19 91 SER A N 1
ATOM 756 C CA . SER A 1 91 ? 11.843 -5.273 2.513 1.00 95.19 91 SER A CA 1
ATOM 757 C C . SER A 1 91 ? 12.045 -5.325 0.995 1.00 95.19 91 SER A C 1
ATOM 759 O O . SER A 1 91 ? 11.923 -6.415 0.444 1.00 95.19 91 SER A O 1
ATOM 761 N N . ASP A 1 92 ? 12.343 -4.218 0.300 1.00 94.81 92 ASP A N 1
ATOM 762 C CA . ASP A 1 92 ? 12.215 -4.091 -1.169 1.00 94.81 92 ASP A CA 1
ATOM 763 C C . ASP A 1 92 ? 10.850 -4.608 -1.673 1.00 94.81 92 ASP A C 1
ATOM 765 O O . ASP A 1 92 ? 10.742 -5.609 -2.394 1.00 94.81 92 ASP A O 1
ATOM 769 N N . GLY A 1 93 ? 9.788 -3.975 -1.176 1.00 96.25 93 GLY A N 1
ATOM 770 C CA . GLY A 1 93 ? 8.392 -4.240 -1.512 1.00 96.25 93 GLY A CA 1
ATOM 771 C C . GLY A 1 93 ? 7.745 -3.109 -2.319 1.00 96.25 93 GLY A C 1
ATOM 772 O O . GLY A 1 93 ? 8.415 -2.323 -2.988 1.00 96.25 93 GLY A O 1
ATOM 773 N N . ILE A 1 94 ? 6.416 -3.036 -2.238 1.00 97.38 94 ILE A N 1
ATOM 774 C CA . ILE A 1 94 ? 5.595 -1.947 -2.788 1.00 97.38 94 ILE A CA 1
ATOM 775 C C . ILE A 1 94 ? 4.639 -1.415 -1.716 1.00 97.38 94 ILE A C 1
ATOM 777 O O . ILE A 1 94 ? 4.323 -2.124 -0.760 1.00 97.38 94 ILE A O 1
ATOM 781 N N . VAL A 1 95 ? 4.151 -0.187 -1.885 1.00 98.00 95 VAL A N 1
ATOM 782 C CA . VAL A 1 95 ? 3.123 0.411 -1.016 1.00 98.00 95 VAL A CA 1
ATOM 783 C C . VAL A 1 95 ? 1.807 0.488 -1.779 1.00 98.00 95 VAL A C 1
ATOM 785 O O . VAL A 1 95 ? 1.769 1.056 -2.862 1.00 98.00 95 VAL A O 1
ATOM 788 N N . VAL A 1 96 ? 0.721 -0.051 -1.222 1.00 97.81 96 VAL A N 1
ATOM 789 C CA . VAL A 1 96 ? -0.618 0.007 -1.837 1.00 97.81 96 VAL A CA 1
ATOM 790 C C . VAL A 1 96 ? -1.414 1.132 -1.181 1.00 97.81 96 VAL A C 1
ATOM 792 O O . VAL A 1 96 ? -1.949 0.959 -0.086 1.00 97.81 96 VAL A O 1
ATOM 795 N N . SER A 1 97 ? -1.457 2.305 -1.813 1.00 96.19 97 SER A N 1
ATOM 796 C CA . SER A 1 97 ? -2.084 3.504 -1.246 1.00 96.19 97 SER A CA 1
ATOM 797 C C . SER A 1 97 ? -2.442 4.533 -2.315 1.00 96.19 97 SER A C 1
ATOM 799 O O . SER A 1 97 ? -1.816 4.595 -3.369 1.00 96.19 97 SER A O 1
ATOM 801 N N . ASN A 1 98 ? -3.432 5.368 -1.999 1.00 95.12 98 ASN A N 1
ATOM 802 C CA . ASN A 1 98 ? -3.795 6.553 -2.774 1.00 95.12 98 ASN A CA 1
ATOM 803 C C . ASN A 1 98 ? -3.243 7.859 -2.166 1.00 95.12 98 ASN A C 1
ATOM 805 O O . ASN A 1 98 ? -3.428 8.919 -2.763 1.00 95.12 98 ASN A O 1
ATOM 809 N N . ASP A 1 99 ? -2.563 7.803 -1.012 1.00 94.94 99 ASP A N 1
ATOM 810 C CA . ASP A 1 99 ? -1.741 8.922 -0.535 1.00 94.94 99 ASP A CA 1
ATOM 811 C C . ASP A 1 99 ? -0.326 8.839 -1.130 1.00 94.94 99 ASP A C 1
ATOM 813 O O . ASP A 1 99 ? 0.207 7.759 -1.384 1.00 94.94 99 ASP A O 1
ATOM 817 N N . THR A 1 100 ? 0.277 10.005 -1.344 1.00 95.00 100 THR A N 1
ATOM 818 C CA . THR A 1 100 ? 1.641 10.185 -1.847 1.00 95.00 100 THR A CA 1
ATOM 819 C C . THR A 1 100 ? 2.661 10.479 -0.745 1.00 95.00 100 THR A C 1
ATOM 821 O O . THR A 1 100 ? 3.846 10.588 -1.055 1.00 95.00 100 THR A O 1
ATOM 824 N N . TYR A 1 101 ? 2.245 10.598 0.523 1.00 95.62 101 TYR A N 1
ATOM 825 C CA . TYR A 1 101 ? 3.129 10.732 1.696 1.00 95.62 101 TYR A CA 1
ATOM 826 C C . TYR A 1 101 ? 4.135 11.892 1.573 1.00 95.62 101 TYR A C 1
ATOM 828 O O . TYR A 1 101 ? 5.338 11.741 1.794 1.00 95.62 101 TYR A O 1
ATOM 836 N N . ARG A 1 102 ? 3.650 13.066 1.142 1.00 95.50 102 ARG A N 1
ATOM 837 C CA . ARG A 1 102 ? 4.494 14.220 0.762 1.00 95.50 102 ARG A CA 1
ATOM 838 C C . ARG A 1 102 ? 5.381 14.740 1.897 1.00 95.50 102 ARG A C 1
ATOM 840 O O . ARG A 1 102 ? 6.436 15.300 1.619 1.00 95.50 102 ARG A O 1
ATOM 847 N N . ASP A 1 103 ? 4.982 14.567 3.153 1.00 94.06 103 ASP A N 1
ATOM 848 C CA . ASP A 1 103 ? 5.817 14.891 4.312 1.00 94.06 103 ASP A CA 1
ATOM 849 C C . ASP A 1 103 ? 7.012 13.928 4.431 1.00 94.06 103 ASP A C 1
ATOM 851 O O . ASP A 1 103 ? 8.138 14.380 4.623 1.00 94.06 103 ASP A O 1
ATOM 855 N N . LEU A 1 104 ? 6.803 12.624 4.216 1.00 95.12 104 LEU A N 1
ATOM 856 C CA . LEU A 1 104 ? 7.855 11.602 4.246 1.00 95.12 104 LEU A CA 1
ATOM 857 C C . LEU A 1 104 ? 8.809 11.706 3.049 1.00 95.12 104 LEU A C 1
ATOM 859 O O . LEU A 1 104 ? 10.012 11.498 3.215 1.00 95.12 104 LEU A O 1
ATOM 863 N N . GLN A 1 105 ? 8.308 12.101 1.872 1.00 95.62 105 GLN A N 1
ATOM 864 C CA . GLN A 1 105 ? 9.162 12.453 0.728 1.00 95.62 105 GLN A CA 1
ATOM 865 C C . GLN A 1 105 ? 10.103 13.628 1.052 1.00 95.62 105 GLN A C 1
ATOM 867 O O . GLN A 1 105 ? 11.248 13.649 0.605 1.00 95.62 105 GLN A O 1
ATOM 872 N N . ASN A 1 106 ? 9.628 14.605 1.830 1.00 95.00 106 ASN A N 1
ATOM 873 C CA . ASN A 1 106 ? 10.428 15.755 2.252 1.00 95.00 106 ASN A CA 1
ATOM 874 C C . ASN A 1 106 ? 11.338 15.439 3.453 1.00 95.00 106 ASN A C 1
ATOM 876 O O . ASN A 1 106 ? 12.371 16.087 3.603 1.00 95.00 106 ASN A O 1
ATOM 880 N N . GLU A 1 107 ? 10.998 14.450 4.291 1.00 94.69 107 GLU A N 1
ATOM 881 C CA . GLU A 1 107 ? 11.874 13.973 5.371 1.00 94.69 107 GLU A CA 1
ATOM 882 C C . GLU A 1 107 ? 13.141 13.314 4.807 1.00 94.69 107 GLU A C 1
ATOM 884 O O . GLU A 1 107 ? 14.229 13.530 5.344 1.00 94.69 107 GLU A O 1
ATOM 889 N N . ARG A 1 108 ? 13.022 12.507 3.736 1.00 92.81 108 ARG A N 1
ATOM 890 C CA . ARG A 1 108 ? 14.154 11.738 3.193 1.00 92.81 108 ARG A CA 1
ATOM 891 C C . ARG A 1 108 ? 14.139 11.576 1.664 1.00 92.81 108 ARG A C 1
ATOM 893 O O . ARG A 1 108 ? 13.168 11.043 1.123 1.00 92.81 108 ARG A O 1
ATOM 900 N N . PRO A 1 10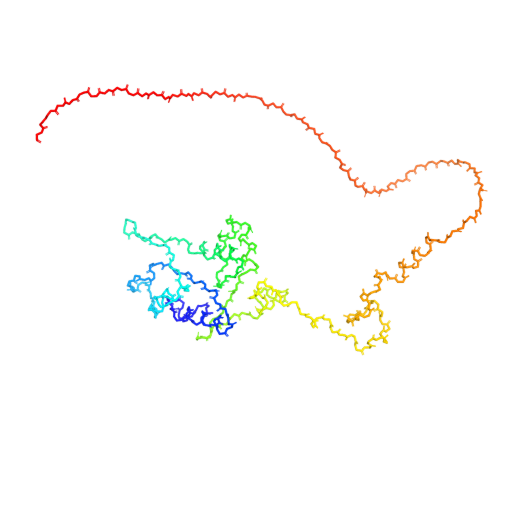9 ? 15.253 11.862 0.957 1.00 95.12 109 PRO A N 1
ATOM 901 C CA . PRO A 1 109 ? 15.338 11.663 -0.493 1.00 95.12 109 PRO A CA 1
ATOM 902 C C . PRO A 1 109 ? 15.308 10.179 -0.905 1.00 95.12 109 PRO A C 1
ATOM 904 O O . PRO A 1 109 ? 14.803 9.853 -1.976 1.00 95.12 109 PRO A O 1
ATOM 907 N N . GLU A 1 110 ? 15.793 9.275 -0.043 1.00 96.00 110 GLU A N 1
ATOM 908 C CA . GLU A 1 110 ? 15.664 7.817 -0.205 1.00 96.00 110 GLU A CA 1
ATOM 909 C C . GLU A 1 110 ? 14.190 7.378 -0.250 1.00 96.00 110 GLU A C 1
ATOM 911 O O . GLU A 1 110 ? 13.777 6.674 -1.173 1.00 96.00 110 GLU A O 1
ATOM 916 N N . TRP A 1 111 ? 13.368 7.870 0.684 1.00 96.12 111 TRP A N 1
ATOM 917 C CA . TRP A 1 111 ? 11.935 7.578 0.721 1.00 96.12 111 TRP A CA 1
ATOM 918 C C . TRP A 1 111 ? 11.182 8.253 -0.414 1.00 96.12 111 TRP A C 1
ATOM 920 O O . TRP A 1 111 ? 10.300 7.619 -0.983 1.00 96.12 111 TRP A O 1
ATOM 930 N N . LYS A 1 112 ? 11.551 9.483 -0.799 1.00 96.88 112 LYS A N 1
ATOM 931 C CA . LYS A 1 112 ? 10.984 10.129 -1.986 1.00 96.88 112 LYS A CA 1
ATOM 932 C C . LYS A 1 112 ? 11.117 9.235 -3.217 1.00 96.88 112 LYS A C 1
ATOM 934 O O . LYS A 1 112 ? 10.101 8.867 -3.801 1.00 96.88 112 LYS A O 1
ATOM 939 N N . LYS A 1 113 ? 12.348 8.841 -3.559 1.00 96.81 113 LYS A N 1
ATOM 940 C CA . LYS A 1 113 ? 12.607 7.989 -4.725 1.00 96.81 113 LYS A CA 1
ATOM 941 C C . LYS A 1 113 ? 11.853 6.658 -4.619 1.00 96.81 113 LYS A C 1
ATOM 943 O O . LYS A 1 113 ? 11.244 6.216 -5.586 1.00 96.81 113 LYS A O 1
ATOM 948 N N . PHE A 1 114 ? 11.865 6.035 -3.440 1.00 97.06 114 PHE A N 1
ATOM 949 C CA . PHE A 1 114 ? 11.140 4.790 -3.204 1.00 97.06 114 PHE A CA 1
ATOM 950 C C . PHE A 1 114 ? 9.628 4.942 -3.435 1.00 97.06 114 PHE A C 1
ATOM 952 O O . PHE A 1 114 ? 9.042 4.117 -4.127 1.00 97.06 114 PHE A O 1
ATOM 959 N N . ILE A 1 115 ? 8.993 5.999 -2.922 1.00 97.00 115 ILE A N 1
ATOM 960 C CA . ILE A 1 115 ? 7.560 6.260 -3.129 1.00 97.00 115 ILE A CA 1
ATOM 961 C C . ILE A 1 115 ? 7.270 6.519 -4.618 1.00 97.00 115 ILE A C 1
ATOM 963 O O . ILE A 1 115 ? 6.318 5.955 -5.151 1.00 97.00 115 ILE A O 1
ATOM 967 N N . GLU A 1 116 ? 8.111 7.298 -5.306 1.00 95.31 116 GLU A N 1
ATOM 968 C CA . GLU A 1 116 ? 7.992 7.567 -6.750 1.00 95.31 116 GLU A CA 1
ATOM 969 C C . GLU A 1 116 ? 8.125 6.296 -7.618 1.00 95.31 116 GLU A C 1
ATOM 971 O O . GLU A 1 116 ? 7.490 6.210 -8.667 1.00 95.31 116 GLU A O 1
ATOM 976 N N . GLU A 1 117 ? 8.903 5.292 -7.191 1.00 95.44 117 GLU A N 1
ATOM 977 C CA . GLU A 1 117 ? 9.136 4.043 -7.941 1.00 95.44 117 GLU A CA 1
ATOM 978 C C . GLU A 1 117 ? 8.283 2.839 -7.477 1.00 95.44 117 GLU A C 1
ATOM 980 O O . GLU A 1 117 ? 8.189 1.847 -8.207 1.00 95.44 117 GLU A O 1
ATOM 985 N N . ARG A 1 118 ? 7.686 2.875 -6.273 1.00 97.12 118 ARG A N 1
ATOM 986 C CA . ARG A 1 118 ? 7.060 1.705 -5.605 1.00 97.12 118 ARG A CA 1
ATOM 987 C C . ARG A 1 118 ? 5.646 1.933 -5.043 1.00 97.12 118 ARG A C 1
ATOM 989 O O . ARG A 1 118 ? 5.098 1.017 -4.424 1.00 97.12 118 ARG A O 1
ATOM 996 N N . LEU A 1 119 ? 5.026 3.094 -5.261 1.00 97.69 119 LEU A N 1
ATOM 997 C CA . LEU A 1 119 ? 3.617 3.334 -4.912 1.00 97.69 119 LEU A CA 1
ATOM 998 C C . LEU A 1 119 ? 2.661 2.718 -5.953 1.00 97.69 119 LEU A C 1
ATOM 1000 O O . LEU A 1 119 ? 2.763 2.996 -7.144 1.00 97.69 119 LEU A O 1
ATOM 1004 N N . LEU A 1 120 ? 1.700 1.914 -5.494 1.00 97.69 120 LEU A N 1
ATOM 1005 C CA . LEU A 1 120 ? 0.589 1.378 -6.279 1.00 97.69 120 LEU A CA 1
ATOM 1006 C C . LEU A 1 120 ? -0.728 2.011 -5.822 1.00 97.69 120 LEU A C 1
ATOM 1008 O O . LEU A 1 120 ? -1.285 1.645 -4.783 1.00 97.69 120 LEU A O 1
ATOM 1012 N N . MET A 1 121 ? -1.231 2.936 -6.636 1.00 96.62 121 MET A N 1
ATOM 1013 C CA . MET A 1 121 ? -2.573 3.500 -6.490 1.00 96.62 121 MET A CA 1
ATOM 1014 C C . MET A 1 121 ? -3.654 2.489 -6.900 1.00 96.62 121 MET A C 1
ATOM 1016 O O . MET A 1 121 ? -3.379 1.493 -7.571 1.00 96.62 121 MET A O 1
ATOM 1020 N N . TYR A 1 122 ? -4.900 2.741 -6.506 1.00 96.56 122 TYR A N 1
ATOM 1021 C CA . TYR A 1 122 ? -6.046 1.890 -6.829 1.00 96.56 122 TYR A CA 1
ATOM 1022 C C . TYR A 1 122 ? -7.360 2.675 -6.865 1.00 96.56 122 TYR A C 1
ATOM 1024 O O . TYR A 1 122 ? -7.482 3.771 -6.326 1.00 96.56 122 TYR A O 1
ATOM 1032 N N . SER A 1 123 ? -8.392 2.085 -7.455 1.00 95.12 123 SER A N 1
ATOM 1033 C CA . SER A 1 123 ? -9.783 2.525 -7.319 1.00 95.12 123 SER A CA 1
ATOM 1034 C C . SER A 1 123 ? -10.656 1.398 -6.775 1.00 95.12 123 SER A C 1
ATOM 1036 O O . SER A 1 123 ? -10.318 0.221 -6.901 1.00 95.12 123 SER A O 1
ATOM 1038 N N . PHE A 1 124 ? -11.796 1.760 -6.184 1.00 93.44 124 PHE A N 1
ATOM 1039 C CA . PHE A 1 124 ? -12.869 0.819 -5.870 1.00 93.44 124 PHE A CA 1
ATOM 1040 C C . PHE A 1 124 ? -14.089 1.119 -6.740 1.00 93.44 124 PHE A C 1
ATOM 1042 O O . PHE A 1 124 ? -14.573 2.249 -6.773 1.00 93.44 124 PHE A O 1
ATOM 1049 N N . VAL A 1 125 ? -14.603 0.096 -7.423 1.00 92.75 125 VAL A N 1
ATOM 1050 C CA . VAL A 1 125 ? -15.888 0.150 -8.134 1.00 92.75 125 VAL A CA 1
ATOM 1051 C C . VAL A 1 125 ? -16.837 -0.805 -7.420 1.00 92.75 125 VAL A C 1
ATOM 1053 O O . VAL A 1 125 ? -16.847 -2.011 -7.679 1.00 92.75 125 VAL A O 1
ATOM 1056 N N . ASN A 1 126 ? -17.590 -0.261 -6.462 1.00 89.56 126 ASN A N 1
ATOM 1057 C CA . ASN A 1 126 ? -18.268 -1.030 -5.415 1.00 89.56 126 ASN A CA 1
ATOM 1058 C C . ASN A 1 126 ? -17.251 -1.956 -4.711 1.00 89.56 126 ASN A C 1
ATOM 1060 O O . ASN A 1 126 ? -16.225 -1.487 -4.220 1.00 89.56 126 ASN A O 1
ATOM 1064 N N . ASP A 1 127 ? -17.492 -3.264 -4.733 1.00 93.38 127 ASP A N 1
ATOM 1065 C CA . ASP A 1 127 ? -16.642 -4.288 -4.115 1.00 93.38 127 ASP A CA 1
ATOM 1066 C C . ASP A 1 127 ? -15.371 -4.618 -4.925 1.00 93.38 127 ASP A C 1
ATOM 1068 O O . ASP A 1 127 ? -14.526 -5.393 -4.478 1.00 93.38 127 ASP A O 1
ATOM 1072 N N . LYS A 1 128 ? -15.216 -4.079 -6.141 1.00 94.00 128 LYS A N 1
ATOM 1073 C CA . LYS A 1 128 ? -14.086 -4.411 -7.021 1.00 94.00 128 LYS A CA 1
ATOM 1074 C C . LYS A 1 128 ? -12.888 -3.515 -6.726 1.00 94.00 128 LYS A C 1
ATOM 1076 O O . LYS A 1 128 ? -12.908 -2.335 -7.070 1.00 94.00 128 LYS A O 1
ATOM 1081 N N . PHE A 1 129 ? -11.842 -4.095 -6.137 1.00 96.88 129 PHE A N 1
ATOM 1082 C CA . PHE A 1 129 ? -10.511 -3.490 -6.059 1.00 96.88 129 PHE A CA 1
ATOM 1083 C C . PHE A 1 129 ? -9.866 -3.482 -7.453 1.00 96.88 129 PHE A C 1
ATOM 1085 O O . PHE A 1 129 ? -9.761 -4.529 -8.095 1.00 96.88 129 PHE A O 1
ATOM 1092 N N . MET A 1 130 ? -9.474 -2.303 -7.935 1.00 96.44 130 MET A N 1
ATOM 1093 C CA . MET A 1 130 ? -8.972 -2.085 -9.294 1.00 96.44 130 MET A CA 1
ATOM 1094 C C . MET A 1 130 ? -7.689 -1.233 -9.270 1.00 96.44 130 MET A C 1
ATOM 1096 O O . MET A 1 130 ? -7.774 -0.002 -9.306 1.00 96.44 130 MET A O 1
ATOM 1100 N N . PRO A 1 131 ? -6.497 -1.853 -9.180 1.00 96.81 131 PRO A N 1
ATOM 1101 C CA . PRO A 1 131 ? -5.229 -1.185 -9.469 1.00 96.81 131 PRO A CA 1
ATOM 1102 C C . PRO A 1 131 ? -5.065 -0.952 -10.988 1.00 96.81 131 PRO A C 1
ATOM 1104 O O . PRO A 1 131 ? -5.671 -1.680 -11.777 1.00 96.81 131 PRO A O 1
ATOM 1107 N N . PRO A 1 132 ? -4.260 0.035 -11.422 1.00 95.88 132 PRO A N 1
ATOM 1108 C CA . PRO A 1 132 ? -3.979 0.286 -12.835 1.00 95.88 132 PRO A CA 1
ATOM 1109 C C . PRO A 1 132 ? -2.998 -0.743 -13.421 1.00 95.88 132 PRO A C 1
ATOM 1111 O O . PRO A 1 132 ? -2.055 -1.168 -12.751 1.00 95.88 132 PRO A O 1
ATOM 1114 N N . ASP A 1 133 ? -3.173 -1.084 -14.701 1.00 93.81 133 ASP A N 1
ATOM 1115 C CA . ASP A 1 133 ? -2.265 -1.976 -15.439 1.00 93.81 133 ASP A CA 1
ATOM 1116 C C . ASP A 1 133 ? -0.887 -1.343 -15.724 1.00 93.81 133 ASP A C 1
ATOM 1118 O O . ASP A 1 133 ? 0.097 -2.064 -15.931 1.00 93.81 133 ASP A O 1
ATOM 1122 N N . ASP A 1 134 ? -0.792 -0.008 -15.689 1.00 94.06 134 ASP A N 1
ATOM 1123 C CA . ASP A 1 134 ? 0.430 0.790 -15.823 1.00 94.06 134 ASP A CA 1
ATOM 1124 C C . ASP A 1 134 ? 0.690 1.685 -14.583 1.00 94.06 134 ASP A C 1
ATOM 1126 O O . ASP A 1 134 ? 0.503 2.900 -14.642 1.00 94.06 134 ASP A O 1
ATOM 1130 N N . PRO A 1 135 ? 1.167 1.133 -13.442 1.00 94.38 135 PRO A N 1
ATOM 1131 C CA . PRO A 1 135 ? 1.311 1.878 -12.180 1.00 94.38 135 PRO A CA 1
ATOM 1132 C C . PRO A 1 135 ? 2.175 3.144 -12.239 1.00 94.38 135 PRO A C 1
ATOM 1134 O O . PRO A 1 135 ? 1.919 4.088 -11.499 1.00 94.38 135 PRO A O 1
ATOM 1137 N N . LEU A 1 136 ? 3.174 3.178 -13.129 1.00 93.62 136 LEU A N 1
ATOM 1138 C CA . LEU A 1 136 ? 4.032 4.347 -13.383 1.00 93.62 136 LEU A CA 1
ATOM 1139 C C . LEU A 1 136 ? 3.756 4.964 -14.775 1.00 93.62 136 LEU A C 1
ATOM 1141 O O . LEU A 1 136 ? 4.637 5.553 -15.406 1.00 93.62 136 LEU A O 1
ATOM 1145 N N . GLY A 1 137 ? 2.533 4.784 -15.281 1.00 91.56 137 GLY A N 1
ATOM 1146 C CA . GLY A 1 137 ? 2.066 5.243 -16.587 1.00 91.56 137 GLY A CA 1
ATOM 1147 C C . GLY A 1 137 ? 2.707 4.528 -17.785 1.00 91.56 137 GLY A C 1
ATOM 1148 O O . GLY A 1 137 ? 3.535 3.627 -17.652 1.00 91.56 137 GLY A O 1
ATOM 1149 N N . ARG A 1 138 ? 2.371 5.004 -18.992 1.00 87.25 138 ARG A N 1
ATOM 1150 C CA . ARG A 1 138 ? 2.774 4.467 -20.315 1.00 87.25 138 ARG A CA 1
ATOM 1151 C C . ARG A 1 138 ? 4.252 4.066 -20.480 1.00 87.25 138 ARG A C 1
ATOM 1153 O O . ARG A 1 138 ? 4.549 3.20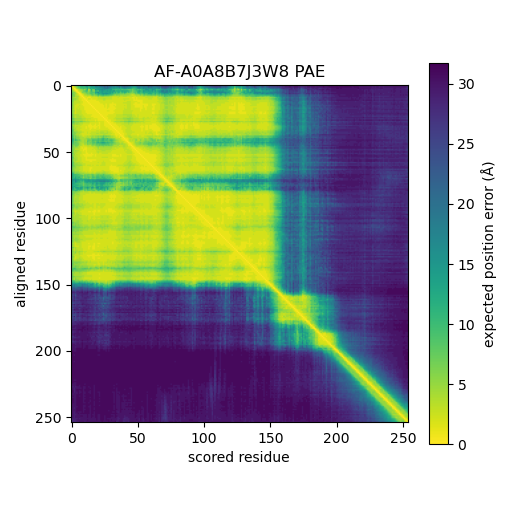6 -21.308 1.00 87.25 138 ARG A O 1
ATOM 1160 N N . HIS A 1 139 ? 5.175 4.721 -19.778 1.00 87.38 139 HIS A N 1
ATOM 1161 C CA . HIS A 1 139 ? 6.620 4.468 -19.883 1.00 87.38 139 HIS A CA 1
ATOM 1162 C C . HIS A 1 139 ? 7.177 3.572 -18.763 1.00 87.38 139 HIS A C 1
ATOM 1164 O O . HIS A 1 139 ? 8.346 3.191 -18.817 1.00 87.38 139 HIS A O 1
ATOM 1170 N N . GLY A 1 140 ? 6.350 3.225 -17.777 1.00 89.88 140 GLY A N 1
ATOM 1171 C CA . GLY A 1 140 ? 6.685 2.343 -16.668 1.00 89.88 140 GLY A CA 1
ATOM 1172 C C . GLY A 1 140 ? 6.618 0.844 -16.997 1.00 89.88 140 GLY A C 1
ATOM 1173 O O . GLY A 1 140 ? 6.388 0.439 -18.142 1.00 89.88 140 GLY A O 1
ATOM 1174 N N . PRO A 1 141 ? 6.824 -0.014 -15.983 1.00 92.19 141 PRO A N 1
ATOM 1175 C CA . PRO A 1 141 ? 6.534 -1.439 -16.080 1.00 92.19 141 PRO A CA 1
ATOM 1176 C C . PRO A 1 141 ? 5.019 -1.694 -16.086 1.00 92.19 141 PRO A C 1
ATOM 1178 O O . PRO A 1 141 ? 4.242 -0.939 -15.508 1.00 92.19 141 PRO A O 1
ATOM 1181 N N . SER A 1 142 ? 4.610 -2.823 -16.666 1.00 94.31 142 SER A N 1
ATOM 1182 C CA . SER A 1 142 ? 3.270 -3.378 -16.453 1.00 94.31 142 SER A CA 1
ATOM 1183 C C . SER A 1 142 ? 3.078 -3.805 -14.993 1.00 94.31 142 SER A C 1
ATOM 1185 O O . SER A 1 142 ? 4.042 -4.220 -14.343 1.00 94.31 142 SER A O 1
ATOM 1187 N N . LEU A 1 143 ? 1.838 -3.806 -14.503 1.00 95.06 143 LEU A N 1
ATOM 1188 C CA . LEU A 1 143 ? 1.453 -4.245 -13.154 1.00 95.06 143 LEU A CA 1
ATOM 1189 C C . LEU A 1 143 ? 2.063 -5.607 -12.762 1.00 95.06 143 LEU A C 1
ATOM 1191 O O . LEU A 1 143 ? 2.653 -5.744 -11.693 1.00 95.06 143 LEU A O 1
ATOM 1195 N N . ASP A 1 144 ? 2.039 -6.593 -13.665 1.00 93.56 144 ASP A N 1
ATOM 1196 C CA . ASP A 1 144 ? 2.655 -7.914 -13.446 1.00 93.56 144 ASP A CA 1
ATOM 1197 C C . ASP A 1 144 ? 4.181 -7.902 -13.268 1.00 93.56 144 ASP A C 1
ATOM 1199 O O . ASP A 1 144 ? 4.727 -8.859 -12.721 1.00 93.56 144 ASP A O 1
ATOM 1203 N N . ASN A 1 145 ? 4.874 -6.865 -13.745 1.00 92.44 145 ASN A N 1
ATOM 1204 C CA . ASN A 1 145 ? 6.313 -6.672 -13.554 1.00 92.44 145 ASN A CA 1
ATOM 1205 C C . ASN A 1 145 ? 6.611 -5.772 -12.353 1.00 92.44 145 ASN A C 1
ATOM 1207 O O . ASN A 1 145 ? 7.562 -6.039 -11.626 1.00 92.44 145 ASN A O 1
ATOM 1211 N N . PHE A 1 146 ? 5.779 -4.756 -12.116 1.00 95.12 146 PHE A N 1
ATOM 1212 C CA . PHE A 1 146 ? 5.824 -3.905 -10.927 1.00 95.12 146 PHE A CA 1
ATOM 1213 C C . PHE A 1 146 ? 5.697 -4.734 -9.637 1.00 95.12 146 PHE A C 1
ATOM 1215 O O . PHE A 1 146 ? 6.438 -4.532 -8.679 1.00 95.12 146 PHE A O 1
ATOM 1222 N N . LEU A 1 147 ? 4.816 -5.740 -9.650 1.00 94.94 147 LEU A N 1
ATOM 1223 C CA . LEU A 1 147 ? 4.571 -6.664 -8.539 1.00 94.94 147 LEU A CA 1
ATOM 1224 C C . LEU A 1 147 ? 5.623 -7.785 -8.382 1.00 94.94 147 LEU A C 1
ATOM 1226 O O . LEU A 1 147 ? 5.431 -8.690 -7.567 1.00 94.94 147 LEU A O 1
ATOM 1230 N N . ARG A 1 148 ? 6.735 -7.760 -9.133 1.00 90.69 148 ARG A N 1
ATOM 1231 C CA . ARG A 1 148 ? 7.809 -8.769 -9.062 1.00 90.69 148 ARG A CA 1
ATOM 1232 C C . ARG A 1 148 ? 9.148 -8.144 -8.680 1.00 90.69 148 ARG A C 1
ATOM 1234 O O . ARG A 1 148 ? 9.629 -7.232 -9.340 1.00 90.69 148 ARG A O 1
ATOM 1241 N N . LYS A 1 149 ? 9.841 -8.754 -7.711 1.00 84.69 149 LYS A N 1
ATOM 1242 C CA . LYS A 1 149 ? 11.226 -8.379 -7.346 1.00 84.69 149 LYS A CA 1
ATOM 1243 C C . LYS A 1 149 ? 12.246 -8.593 -8.471 1.00 84.69 149 LYS A C 1
ATOM 1245 O O . LYS A 1 149 ? 13.282 -7.943 -8.506 1.00 84.69 149 LYS A O 1
ATOM 1250 N N . LYS A 1 150 ? 11.956 -9.509 -9.400 1.00 79.44 150 LYS A N 1
ATOM 1251 C CA . LYS A 1 150 ? 12.704 -9.692 -10.648 1.00 79.44 150 LYS A CA 1
ATOM 1252 C C . LYS A 1 150 ? 11.737 -9.478 -11.814 1.00 79.44 150 LYS A C 1
ATOM 1254 O O . LYS A 1 150 ? 10.835 -10.306 -11.969 1.00 79.44 150 LYS A O 1
ATOM 1259 N N . PRO A 1 151 ? 11.892 -8.410 -12.617 1.00 73.44 151 PRO A N 1
ATOM 1260 C CA . PRO A 1 151 ? 11.092 -8.226 -13.819 1.00 73.44 151 PRO A CA 1
ATOM 1261 C C . PRO A 1 151 ? 11.226 -9.437 -14.744 1.00 73.44 151 PRO A C 1
ATOM 1263 O O . PRO A 1 151 ? 12.334 -9.921 -14.988 1.00 73.44 151 PRO A O 1
ATOM 1266 N N . LEU A 1 152 ? 10.109 -9.902 -15.300 1.00 70.94 152 LEU A N 1
ATOM 1267 C CA . LEU A 1 152 ? 10.147 -10.763 -16.473 1.00 70.94 152 LEU A CA 1
ATOM 1268 C C . LEU A 1 152 ? 10.602 -9.900 -17.648 1.00 70.94 152 LEU A C 1
ATOM 1270 O O . LEU A 1 152 ? 9.806 -9.166 -18.239 1.00 70.94 152 LEU A O 1
ATOM 1274 N N . VAL A 1 153 ? 11.893 -9.984 -17.978 1.00 61.44 153 VAL A N 1
ATOM 1275 C CA . VAL A 1 153 ? 12.436 -9.435 -19.223 1.00 61.44 153 VAL A CA 1
ATOM 1276 C C . VAL A 1 153 ? 11.601 -10.011 -20.372 1.00 61.44 153 VAL A C 1
ATOM 1278 O O . VAL A 1 153 ? 11.584 -11.232 -20.531 1.00 61.44 153 VAL A O 1
ATOM 1281 N N . PRO A 1 154 ? 10.889 -9.191 -21.171 1.00 58.69 154 PRO A N 1
ATOM 1282 C CA . PRO A 1 154 ? 10.053 -9.724 -22.235 1.00 58.69 154 PRO A CA 1
ATOM 1283 C C . PRO A 1 154 ? 10.936 -10.263 -23.362 1.00 58.69 154 PRO A C 1
ATOM 1285 O O . PRO A 1 154 ? 11.320 -9.529 -24.272 1.00 58.69 154 PRO A O 1
ATOM 1288 N N . GLU A 1 155 ? 11.234 -11.559 -23.311 1.00 52.66 155 GLU A N 1
ATOM 1289 C CA . GLU A 1 155 ? 12.016 -12.308 -24.308 1.00 52.66 155 GLU A CA 1
ATOM 1290 C C . GLU A 1 155 ? 11.487 -12.078 -25.742 1.00 52.66 155 GLU A C 1
ATOM 1292 O O . GLU A 1 155 ? 12.237 -11.979 -26.712 1.00 52.66 155 GLU A O 1
ATOM 1297 N N . HIS A 1 156 ? 10.181 -11.821 -25.841 1.00 55.03 156 HIS A N 1
ATOM 1298 C CA . HIS A 1 156 ? 9.430 -11.522 -27.057 1.00 55.03 156 HIS A CA 1
ATOM 1299 C C . HIS A 1 156 ? 9.561 -10.079 -27.596 1.00 55.03 156 HIS A C 1
ATOM 1301 O O . HIS A 1 156 ? 9.105 -9.814 -28.708 1.00 55.03 156 HIS A O 1
ATOM 1307 N N . LYS A 1 157 ? 10.228 -9.134 -26.905 1.00 52.22 157 LYS A N 1
ATOM 1308 C CA . LYS A 1 157 ? 10.518 -7.780 -27.455 1.00 52.22 157 LYS A CA 1
ATOM 1309 C C . LYS A 1 157 ? 11.656 -7.758 -28.492 1.00 52.22 157 LYS A C 1
ATOM 1311 O O . LYS A 1 157 ? 12.121 -6.697 -28.900 1.00 52.22 157 LYS A O 1
ATOM 1316 N N . LYS A 1 158 ? 12.046 -8.935 -28.979 1.00 57.66 158 LYS A N 1
ATOM 1317 C CA . LYS A 1 158 ? 12.917 -9.167 -30.133 1.00 57.66 158 LYS A CA 1
ATOM 1318 C C . LYS A 1 158 ? 12.170 -9.972 -31.208 1.00 57.66 158 LYS A C 1
ATOM 1320 O O . LYS A 1 158 ? 12.591 -11.062 -31.588 1.00 57.66 158 LYS A O 1
ATOM 1325 N N . GLN A 1 159 ? 11.059 -9.416 -31.708 1.00 66.88 159 GLN A N 1
ATOM 1326 C CA . GLN A 1 159 ? 10.366 -9.937 -32.895 1.00 66.88 159 GLN A CA 1
ATOM 1327 C C . GLN A 1 159 ? 11.385 -10.177 -34.016 1.00 66.88 159 GLN A C 1
ATOM 1329 O O . GLN A 1 159 ? 12.088 -9.247 -34.426 1.00 66.88 159 GLN A O 1
ATOM 1334 N N . GLN A 1 160 ? 11.497 -11.426 -34.472 1.00 76.44 160 GLN A N 1
ATOM 1335 C CA . GLN A 1 160 ? 12.416 -11.783 -35.548 1.00 76.44 160 GLN A CA 1
ATOM 1336 C C . GLN A 1 160 ? 12.010 -11.053 -36.830 1.00 76.44 160 GLN A C 1
ATOM 1338 O O . GLN A 1 160 ? 10.823 -10.879 -37.108 1.00 76.44 160 GLN A O 1
ATOM 1343 N N . CYS A 1 161 ? 12.989 -10.600 -37.610 1.00 81.62 161 CYS A N 1
ATOM 1344 C CA . CYS A 1 161 ? 12.702 -9.929 -38.871 1.00 81.62 161 CYS A CA 1
ATOM 1345 C C . CYS A 1 161 ? 11.940 -10.867 -39.824 1.00 81.62 161 CYS A C 1
ATOM 1347 O O . CYS A 1 161 ? 12.459 -11.952 -40.097 1.00 81.62 161 CYS A O 1
ATOM 1349 N N . PRO A 1 162 ? 10.799 -10.450 -40.413 1.00 80.00 162 PRO A N 1
ATOM 1350 C CA . PRO A 1 162 ? 10.062 -11.263 -41.389 1.00 80.00 162 PRO A CA 1
ATOM 1351 C C . PRO A 1 162 ? 10.909 -11.727 -42.585 1.00 80.00 162 PRO A C 1
ATOM 1353 O O . PRO A 1 162 ? 10.645 -12.768 -43.175 1.00 80.00 162 PRO A O 1
ATOM 1356 N N . TYR A 1 163 ? 11.964 -10.977 -42.920 1.00 79.00 163 TYR A N 1
ATOM 1357 C CA . TYR A 1 163 ? 12.894 -11.300 -44.004 1.00 79.00 163 TYR A CA 1
ATOM 1358 C C . TYR A 1 163 ? 14.075 -12.187 -43.567 1.00 79.00 163 TYR A C 1
ATOM 1360 O O . TYR A 1 163 ? 14.834 -12.650 -44.418 1.00 79.00 163 TYR A O 1
ATOM 1368 N N . GLY A 1 164 ? 14.264 -12.434 -42.264 1.00 79.88 164 GLY A N 1
ATOM 1369 C CA . GLY A 1 164 ? 15.306 -13.314 -41.724 1.00 79.88 164 GLY A CA 1
ATOM 1370 C C . GLY A 1 164 ? 16.703 -13.015 -42.285 1.00 79.88 164 GLY A C 1
ATOM 1371 O O . GLY A 1 164 ? 17.196 -11.889 -42.190 1.00 79.88 164 GLY A O 1
ATOM 1372 N N . LYS A 1 165 ? 17.333 -14.020 -42.908 1.00 78.44 165 LYS A N 1
ATOM 1373 C CA . LYS A 1 165 ? 18.651 -13.888 -43.561 1.00 78.44 165 LYS A CA 1
ATOM 1374 C C . LYS A 1 165 ? 18.632 -13.010 -44.824 1.00 78.44 165 LYS A C 1
ATOM 1376 O O . LYS A 1 165 ? 19.666 -12.484 -45.211 1.00 78.44 165 LYS A O 1
ATOM 1381 N N . LYS A 1 166 ? 17.464 -12.812 -45.449 1.00 79.44 166 LYS A N 1
ATOM 1382 C CA . LYS A 1 166 ? 17.259 -12.005 -46.672 1.00 79.44 166 LYS A CA 1
ATOM 1383 C C . LYS A 1 166 ? 17.024 -10.509 -46.381 1.00 79.44 166 LYS A C 1
ATOM 1385 O O . LYS A 1 166 ? 16.622 -9.761 -47.265 1.00 79.44 166 LYS A O 1
ATOM 1390 N N . CYS A 1 167 ? 17.226 -10.059 -45.141 1.00 81.44 167 CYS A N 1
ATOM 1391 C CA . CYS A 1 167 ? 16.957 -8.683 -44.722 1.00 81.44 167 CYS A CA 1
ATOM 1392 C C . CYS A 1 167 ? 18.014 -7.684 -45.225 1.00 81.44 167 CYS A C 1
ATOM 1394 O O . CYS A 1 167 ? 19.064 -7.491 -44.606 1.00 81.44 167 CYS A O 1
ATOM 1396 N N . THR A 1 168 ? 17.679 -6.990 -46.312 1.00 79.81 168 THR A N 1
ATOM 1397 C CA . THR A 1 168 ? 18.492 -5.944 -46.958 1.00 79.81 168 THR A CA 1
ATOM 1398 C C . THR A 1 168 ? 18.752 -4.715 -46.081 1.00 79.81 168 THR A C 1
ATOM 1400 O O . THR A 1 168 ? 19.757 -4.037 -46.270 1.00 79.81 168 THR A O 1
ATOM 1403 N N . TYR A 1 169 ? 17.912 -4.445 -45.074 1.00 74.56 169 TYR A N 1
ATOM 1404 C CA . TYR A 1 169 ? 18.090 -3.317 -4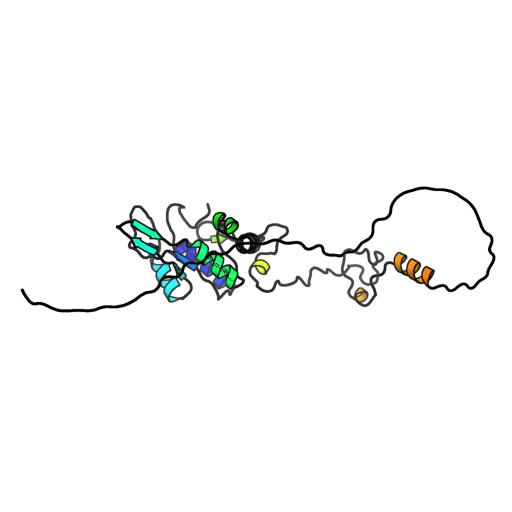4.143 1.00 74.56 169 TYR A CA 1
ATOM 1405 C C . TYR A 1 169 ? 19.352 -3.419 -43.263 1.00 74.56 169 TYR A C 1
ATOM 1407 O O . TYR A 1 169 ? 19.715 -2.446 -42.597 1.00 74.56 169 TYR A O 1
ATOM 1415 N N . GLY A 1 170 ? 20.024 -4.579 -43.234 1.00 73.06 170 GLY A N 1
ATOM 1416 C CA . GLY A 1 170 ? 21.284 -4.765 -42.514 1.00 73.06 170 GLY A CA 1
ATOM 1417 C C . GLY A 1 170 ? 21.178 -4.388 -41.033 1.00 73.06 170 GLY A C 1
ATOM 1418 O O . GLY A 1 170 ? 20.121 -4.543 -40.415 1.00 73.06 170 GLY A O 1
ATOM 1419 N N . ILE A 1 171 ? 22.267 -3.861 -40.462 1.00 72.06 171 ILE A N 1
ATOM 1420 C CA . ILE A 1 171 ? 22.353 -3.421 -39.053 1.00 72.06 171 ILE A CA 1
ATOM 1421 C C . ILE A 1 171 ? 21.284 -2.360 -38.702 1.00 72.06 171 ILE A C 1
ATOM 1423 O O . ILE A 1 171 ? 20.879 -2.269 -37.550 1.00 72.06 171 ILE A O 1
ATOM 1427 N N . LYS A 1 172 ? 20.751 -1.621 -39.689 1.00 72.94 172 LYS A N 1
ATOM 1428 C CA . LYS A 1 172 ? 19.688 -0.616 -39.498 1.00 72.94 172 LYS A CA 1
ATOM 1429 C C . LYS A 1 172 ? 18.273 -1.213 -39.377 1.00 72.94 172 LYS A C 1
ATOM 1431 O O . LYS A 1 172 ? 17.309 -0.462 -39.245 1.00 72.94 172 LYS A O 1
ATOM 1436 N N . CYS A 1 173 ? 18.107 -2.537 -39.444 1.00 76.00 173 CYS A N 1
ATOM 1437 C CA . CYS A 1 173 ? 16.795 -3.163 -39.276 1.00 76.00 173 CYS A CA 1
ATOM 1438 C C . CYS A 1 173 ? 16.271 -3.009 -37.836 1.00 76.00 173 CYS A C 1
ATOM 1440 O O . CYS A 1 173 ? 16.957 -3.355 -36.880 1.00 76.00 173 CYS A O 1
ATOM 1442 N N . LYS A 1 174 ? 15.014 -2.567 -37.694 1.00 72.81 174 LYS A N 1
ATOM 1443 C CA . LYS A 1 174 ? 14.302 -2.444 -36.406 1.00 72.81 174 LYS A CA 1
ATOM 1444 C C . LYS A 1 174 ? 13.980 -3.799 -35.746 1.00 72.81 174 LYS A C 1
ATOM 1446 O O . LYS A 1 174 ? 13.654 -3.840 -34.563 1.00 72.81 174 LYS A O 1
ATOM 1451 N N . PHE A 1 175 ? 14.039 -4.893 -36.506 1.00 76.38 175 PHE A N 1
ATOM 1452 C CA . PHE A 1 175 ? 13.683 -6.241 -36.061 1.00 76.38 175 PHE A CA 1
ATOM 1453 C C . PHE A 1 175 ? 14.914 -7.087 -35.714 1.00 76.38 175 PHE A C 1
ATOM 1455 O O . PHE A 1 175 ? 16.038 -6.797 -36.126 1.00 76.38 175 PHE A O 1
ATOM 1462 N N . TYR A 1 176 ? 14.702 -8.159 -34.954 1.00 75.44 176 TYR A N 1
ATOM 1463 C CA . TYR A 1 176 ? 15.781 -8.990 -34.432 1.00 75.44 176 TYR A CA 1
ATOM 1464 C C . TYR A 1 176 ? 16.357 -9.962 -35.469 1.00 75.44 176 TYR A C 1
ATOM 1466 O O . TYR A 1 176 ? 15.635 -10.559 -36.270 1.00 75.44 176 TYR A O 1
ATOM 1474 N N . HIS A 1 177 ? 17.675 -10.155 -35.390 1.00 77.88 177 HIS A N 1
ATOM 1475 C CA . HIS A 1 177 ? 18.446 -11.125 -36.161 1.00 77.88 177 HIS A CA 1
ATOM 1476 C C . HIS A 1 177 ? 19.412 -11.860 -35.215 1.00 77.88 177 HIS A C 1
ATOM 1478 O O . HIS A 1 177 ? 20.423 -11.263 -34.833 1.00 77.88 177 HIS A O 1
ATOM 1484 N N . PRO A 1 178 ? 19.147 -13.122 -34.826 1.00 69.94 178 PRO A N 1
ATOM 1485 C CA . PRO A 1 178 ? 20.009 -13.846 -33.886 1.00 69.94 178 PRO A CA 1
ATOM 1486 C C . PRO A 1 178 ? 21.429 -14.066 -34.434 1.00 69.94 178 PRO A C 1
ATOM 1488 O O . PRO A 1 178 ? 22.396 -13.952 -33.689 1.00 69.94 178 PRO A O 1
ATOM 1491 N N . GLU A 1 179 ? 21.577 -14.265 -35.748 1.00 68.31 179 GLU A N 1
ATOM 1492 C CA . GLU A 1 179 ? 22.875 -14.512 -36.404 1.00 68.31 179 GLU A CA 1
ATOM 1493 C C . GLU A 1 179 ? 23.869 -13.338 -36.310 1.00 68.31 179 GLU A C 1
ATOM 1495 O O . GLU A 1 179 ? 25.055 -13.512 -36.572 1.00 68.31 179 GLU A O 1
ATOM 1500 N N . ARG A 1 180 ? 23.413 -12.143 -35.907 1.00 69.38 180 ARG A N 1
ATOM 1501 C CA . ARG A 1 180 ? 24.264 -10.950 -35.763 1.00 69.38 180 ARG A CA 1
ATOM 1502 C C . ARG A 1 180 ? 24.859 -10.769 -34.366 1.00 69.38 180 ARG A C 1
ATOM 1504 O O . ARG A 1 180 ? 25.618 -9.830 -34.170 1.00 69.38 180 ARG A O 1
ATOM 1511 N N . ILE A 1 181 ? 24.534 -11.632 -33.399 1.00 57.34 181 ILE A N 1
ATOM 1512 C CA . ILE A 1 181 ? 25.117 -11.560 -32.045 1.00 57.34 181 ILE A CA 1
ATOM 1513 C C . ILE A 1 181 ? 26.611 -11.921 -32.048 1.00 57.34 181 ILE A C 1
ATOM 1515 O O . ILE A 1 181 ? 27.368 -11.352 -31.269 1.00 57.34 181 ILE A O 1
ATOM 1519 N N . ASN A 1 182 ? 27.044 -12.788 -32.968 1.00 53.78 182 ASN A N 1
ATOM 1520 C CA . ASN A 1 182 ? 28.440 -13.227 -33.083 1.00 53.78 182 ASN A CA 1
ATOM 1521 C C . ASN A 1 182 ? 29.259 -12.423 -34.117 1.00 53.78 182 ASN A C 1
ATOM 1523 O O . ASN A 1 182 ? 30.394 -12.791 -34.409 1.00 53.78 182 ASN A O 1
ATOM 1527 N N . GLN A 1 183 ? 28.709 -11.341 -34.681 1.00 54.38 183 GLN A N 1
ATOM 1528 C CA . GLN A 1 183 ? 29.458 -10.409 -35.531 1.00 54.38 183 GLN A CA 1
ATOM 1529 C C . GLN A 1 183 ? 29.775 -9.124 -34.749 1.00 54.38 183 GLN A C 1
ATOM 1531 O O . GLN A 1 183 ? 28.897 -8.606 -34.055 1.00 54.38 183 GLN A O 1
ATOM 1536 N N . PRO A 1 184 ? 31.002 -8.577 -34.846 1.00 51.31 184 PRO A N 1
ATOM 1537 C CA . PRO A 1 184 ? 31.353 -7.341 -34.158 1.00 51.31 184 PRO A CA 1
ATOM 1538 C C . PRO A 1 184 ? 30.501 -6.177 -34.679 1.00 51.31 184 PRO A C 1
ATOM 1540 O O . PRO A 1 184 ? 30.369 -5.989 -35.887 1.00 51.31 184 PRO A O 1
ATOM 1543 N N . GLN A 1 185 ? 29.955 -5.356 -33.776 1.00 58.12 185 GLN A N 1
ATOM 1544 C CA . GLN A 1 185 ? 29.171 -4.171 -34.146 1.00 58.12 185 GLN A CA 1
ATOM 1545 C C . GLN A 1 185 ? 30.064 -3.026 -34.650 1.00 58.12 185 GLN A C 1
ATOM 1547 O O . GLN A 1 185 ? 30.238 -2.005 -33.989 1.00 58.12 185 GLN A O 1
ATOM 1552 N N . ARG A 1 186 ? 30.622 -3.187 -35.851 1.00 59.94 186 ARG A N 1
ATOM 1553 C CA . ARG A 1 186 ? 31.152 -2.089 -36.667 1.00 59.94 186 ARG A CA 1
ATOM 1554 C C . ARG A 1 186 ? 30.200 -1.840 -37.826 1.00 59.94 186 ARG A C 1
ATOM 1556 O O . ARG A 1 186 ? 29.659 -2.782 -38.401 1.00 59.94 186 ARG A O 1
ATOM 1563 N N . SER A 1 187 ? 29.980 -0.576 -38.183 1.00 62.25 187 SER A N 1
ATOM 1564 C CA . SER A 1 187 ? 29.381 -0.289 -39.485 1.00 62.25 187 SER A CA 1
ATOM 1565 C C . SER A 1 187 ? 30.430 -0.511 -40.577 1.00 62.25 187 SER A C 1
ATOM 1567 O O . SER A 1 187 ? 31.625 -0.339 -40.330 1.00 62.25 187 SER A O 1
ATOM 1569 N N . LEU A 1 188 ? 29.992 -0.802 -41.805 1.00 59.88 188 LEU A N 1
ATOM 1570 C CA . LEU A 1 188 ? 30.888 -0.883 -42.967 1.00 59.88 188 LEU A CA 1
ATOM 1571 C C . LEU A 1 188 ? 31.738 0.395 -43.129 1.00 59.88 188 LEU A C 1
ATOM 1573 O O . LEU A 1 188 ? 32.875 0.331 -43.579 1.00 59.88 188 LEU A O 1
ATOM 1577 N N . ALA A 1 189 ? 31.229 1.559 -42.708 1.00 64.88 189 ALA A N 1
ATOM 1578 C CA . ALA A 1 189 ? 31.974 2.815 -42.747 1.00 64.88 189 ALA A CA 1
ATOM 1579 C C . ALA A 1 189 ? 33.077 2.907 -41.671 1.00 64.88 189 ALA A C 1
ATOM 1581 O O . ALA A 1 189 ? 34.067 3.606 -41.886 1.00 64.88 189 ALA A O 1
ATOM 1582 N N . ASP A 1 190 ? 32.921 2.235 -40.526 1.00 70.81 190 ASP A N 1
ATOM 1583 C CA . ASP A 1 190 ? 33.954 2.141 -39.482 1.00 70.81 190 ASP A CA 1
ATOM 1584 C C . ASP A 1 190 ? 34.983 1.058 -39.816 1.00 70.81 190 ASP A C 1
ATOM 1586 O O . ASP A 1 190 ? 36.166 1.225 -39.536 1.00 70.81 190 ASP A O 1
ATOM 1590 N N . GLU A 1 191 ? 34.547 -0.026 -40.457 1.00 70.56 191 GLU A N 1
ATOM 1591 C CA . GLU A 1 191 ? 35.410 -1.080 -40.990 1.00 70.56 191 GLU A CA 1
ATOM 1592 C C . GLU A 1 191 ? 36.299 -0.557 -42.127 1.00 70.56 191 GLU A C 1
ATOM 1594 O O . GLU A 1 191 ? 37.517 -0.711 -42.068 1.00 70.56 191 GLU A O 1
ATOM 1599 N N . LEU A 1 192 ? 35.736 0.183 -43.090 1.00 71.25 192 LEU A N 1
ATOM 1600 C CA . LEU A 1 192 ? 36.509 0.884 -44.123 1.00 71.25 192 LEU A CA 1
ATOM 1601 C C . LEU A 1 192 ? 37.504 1.889 -43.515 1.00 71.25 192 LEU A C 1
ATOM 1603 O O . LEU A 1 192 ? 38.662 1.923 -43.928 1.00 71.25 192 LEU A O 1
ATOM 1607 N N . ARG A 1 193 ? 37.102 2.658 -42.489 1.00 78.69 193 ARG A N 1
ATOM 1608 C CA . ARG A 1 193 ? 38.010 3.569 -41.758 1.00 78.69 193 ARG A CA 1
ATOM 1609 C C . ARG A 1 193 ? 39.080 2.845 -40.934 1.00 78.69 193 ARG A C 1
ATOM 1611 O O . ARG A 1 193 ? 40.142 3.423 -40.719 1.00 78.69 193 ARG A O 1
ATOM 1618 N N . ALA A 1 194 ? 38.833 1.620 -40.475 1.00 71.69 194 ALA A N 1
ATOM 1619 C CA . ALA A 1 194 ? 39.837 0.796 -39.806 1.00 71.69 194 ALA A CA 1
ATOM 1620 C C . ALA A 1 194 ? 40.839 0.218 -40.816 1.00 71.69 194 ALA A C 1
ATOM 1622 O O . ALA A 1 194 ? 42.044 0.355 -40.627 1.00 71.69 194 ALA A O 1
ATOM 1623 N N . ASN A 1 195 ? 40.356 -0.342 -41.926 1.00 73.00 195 ASN A N 1
ATOM 1624 C CA . ASN A 1 195 ? 41.199 -0.937 -42.964 1.00 73.00 195 ASN A CA 1
ATOM 1625 C C . ASN A 1 195 ? 42.091 0.117 -43.646 1.00 73.00 195 ASN A C 1
ATOM 1627 O O . ASN A 1 195 ? 43.283 -0.116 -43.829 1.00 73.00 195 ASN A O 1
ATOM 1631 N N . ALA A 1 196 ? 41.568 1.324 -43.896 1.00 72.12 196 ALA A N 1
ATOM 1632 C CA . ALA A 1 196 ? 42.343 2.464 -44.404 1.00 72.12 196 ALA A CA 1
ATOM 1633 C C . ALA A 1 196 ? 43.414 3.002 -43.425 1.00 72.12 196 ALA A C 1
ATOM 1635 O O . ALA A 1 196 ? 44.251 3.809 -43.820 1.00 72.12 196 ALA A O 1
ATOM 1636 N N . ARG A 1 197 ? 43.407 2.576 -42.152 1.00 66.50 197 ARG A N 1
ATOM 1637 C CA . ARG A 1 197 ? 44.464 2.871 -41.163 1.00 66.50 197 ARG A CA 1
ATOM 1638 C C . ARG A 1 197 ? 45.501 1.750 -41.027 1.00 66.50 197 ARG A C 1
ATOM 1640 O O . ARG A 1 197 ? 46.466 1.923 -40.290 1.00 66.50 197 ARG A O 1
ATOM 1647 N N . LEU A 1 198 ? 45.302 0.614 -41.700 1.00 63.56 198 LEU A N 1
ATOM 1648 C CA . LEU A 1 198 ? 46.151 -0.580 -41.596 1.00 63.56 198 LEU A CA 1
ATOM 1649 C C . LEU A 1 198 ? 46.981 -0.856 -42.862 1.00 63.56 198 LEU A C 1
ATOM 1651 O O . LEU A 1 198 ? 47.861 -1.710 -42.828 1.00 63.56 198 LEU A O 1
ATOM 1655 N N . SER A 1 199 ? 46.739 -0.139 -43.963 1.00 49.06 199 SER A N 1
ATOM 1656 C CA . SER A 1 199 ? 47.502 -0.235 -45.216 1.00 49.06 199 SER A CA 1
ATOM 1657 C C . SER A 1 199 ? 48.911 0.386 -45.088 1.00 49.06 199 SER A C 1
ATOM 1659 O O . SER A 1 199 ? 49.004 1.603 -44.910 1.00 49.06 199 SER A O 1
ATOM 1661 N N . PRO A 1 200 ? 50.012 -0.388 -45.205 1.00 52.94 200 PRO A N 1
ATOM 1662 C CA . PRO A 1 200 ? 51.358 0.107 -44.915 1.00 52.94 200 PRO A CA 1
ATOM 1663 C C . PRO A 1 200 ? 52.131 0.519 -46.181 1.00 52.94 200 PRO A C 1
ATOM 1665 O O . PRO A 1 200 ? 52.777 -0.306 -46.826 1.00 52.94 200 PRO A O 1
ATOM 1668 N N . THR A 1 201 ? 52.146 1.812 -46.512 1.00 45.66 201 THR A N 1
ATOM 1669 C CA . THR A 1 201 ? 52.978 2.361 -47.602 1.00 45.66 201 THR A CA 1
ATOM 1670 C C . THR A 1 201 ? 54.239 3.059 -47.078 1.00 45.66 201 THR A C 1
ATOM 1672 O O . THR A 1 201 ? 54.225 4.245 -46.751 1.00 45.66 201 THR A O 1
ATOM 1675 N N . ARG A 1 202 ? 55.363 2.331 -47.062 1.00 41.38 202 ARG A N 1
ATOM 1676 C CA . ARG A 1 202 ? 56.705 2.916 -47.277 1.00 41.38 202 ARG A CA 1
ATOM 1677 C C . ARG A 1 202 ? 56.799 3.360 -48.752 1.00 41.38 202 ARG A C 1
ATOM 1679 O O . ARG A 1 202 ? 56.236 2.662 -49.587 1.00 41.38 202 ARG A O 1
ATOM 1686 N N . SER A 1 203 ? 57.496 4.417 -49.176 1.00 37.75 203 SER A N 1
ATOM 1687 C CA . SER A 1 203 ? 58.168 5.565 -48.517 1.00 37.75 203 SER A CA 1
ATOM 1688 C C . SER A 1 203 ? 58.414 6.646 -49.627 1.00 37.75 203 SER A C 1
ATOM 1690 O O . SER A 1 203 ? 57.783 6.536 -50.673 1.00 37.75 203 SER A O 1
ATOM 1692 N N . THR A 1 204 ? 59.213 7.727 -49.566 1.00 32.59 204 THR A N 1
ATOM 1693 C CA . THR A 1 204 ? 60.346 8.137 -48.705 1.00 32.59 204 THR A CA 1
ATOM 1694 C C . THR A 1 204 ? 60.578 9.666 -48.773 1.00 32.59 204 THR A C 1
ATOM 1696 O O . THR A 1 204 ? 60.231 10.299 -49.761 1.00 32.59 204 THR A O 1
ATOM 1699 N N . SER A 1 205 ? 61.198 10.224 -47.726 1.00 33.69 205 SER A N 1
ATOM 1700 C CA . SER A 1 205 ? 61.989 11.478 -47.640 1.00 33.69 205 SER A CA 1
ATOM 1701 C C . SER A 1 205 ? 61.973 12.544 -48.763 1.00 33.69 205 SER A C 1
ATOM 1703 O O . SER A 1 205 ? 62.541 12.334 -49.833 1.00 33.69 205 SER A O 1
ATOM 1705 N N . ALA A 1 206 ? 61.608 13.777 -48.386 1.00 29.80 206 ALA A N 1
ATOM 1706 C CA . ALA A 1 206 ? 62.369 15.005 -48.679 1.00 29.80 206 ALA A CA 1
ATOM 1707 C C . ALA A 1 206 ? 61.999 16.096 -47.649 1.00 29.80 206 ALA A C 1
ATOM 1709 O O . ALA A 1 206 ? 60.876 16.096 -47.149 1.00 29.80 206 ALA A O 1
ATOM 1710 N N . ALA A 1 207 ? 62.915 17.013 -47.315 1.00 32.50 207 ALA A N 1
ATOM 1711 C CA . ALA A 1 207 ? 62.687 18.073 -46.324 1.00 32.50 207 ALA A CA 1
ATOM 1712 C C . ALA A 1 207 ? 63.147 19.450 -46.831 1.00 32.50 207 ALA A C 1
ATOM 1714 O O . ALA A 1 207 ? 64.123 19.525 -47.579 1.00 32.50 207 ALA A O 1
ATOM 1715 N N . LYS A 1 208 ? 62.478 20.522 -46.377 1.00 30.12 208 LYS A N 1
ATOM 1716 C CA . LYS A 1 208 ? 63.017 21.888 -46.214 1.00 30.12 208 LYS A CA 1
ATOM 1717 C C . LYS A 1 208 ? 62.086 22.749 -45.344 1.00 30.12 208 LYS A C 1
ATOM 1719 O O . LYS A 1 208 ? 60.960 22.347 -45.065 1.00 30.12 208 LYS A O 1
ATOM 1724 N N . GLU A 1 209 ? 62.610 23.868 -44.853 1.00 30.53 209 GLU A N 1
ATOM 1725 C CA . GLU A 1 209 ? 62.135 24.584 -43.656 1.00 30.53 209 GLU A CA 1
ATOM 1726 C C . GLU A 1 209 ? 61.422 25.920 -43.952 1.00 30.53 209 GLU A C 1
ATOM 1728 O O . GLU A 1 209 ? 61.547 26.446 -45.054 1.00 30.53 209 GLU A O 1
ATOM 1733 N N . GLU A 1 210 ? 60.815 26.503 -42.900 1.00 30.30 210 GLU A N 1
ATOM 1734 C CA . GLU A 1 210 ? 60.453 27.933 -42.740 1.00 30.30 210 GLU A CA 1
ATOM 1735 C C . GLU A 1 210 ? 59.365 28.494 -43.705 1.00 30.30 210 GLU A C 1
ATOM 1737 O O . GLU A 1 210 ? 59.285 28.145 -44.872 1.00 30.30 210 GLU A O 1
ATOM 1742 N N . LYS A 1 211 ? 58.452 29.403 -43.316 1.00 28.23 211 LYS A N 1
ATOM 1743 C CA . LYS A 1 211 ? 58.450 30.376 -42.204 1.00 28.23 211 LYS A CA 1
ATOM 1744 C C . LYS A 1 211 ? 57.018 30.900 -41.926 1.00 28.23 211 LYS A C 1
ATOM 1746 O O . LYS A 1 211 ? 56.297 31.194 -42.873 1.00 28.23 211 LYS A O 1
ATOM 1751 N N . GLY A 1 212 ? 56.675 31.214 -40.667 1.00 26.27 212 GLY A N 1
ATOM 1752 C CA . GLY A 1 212 ? 55.861 32.413 -40.355 1.00 26.27 212 GLY A CA 1
ATOM 1753 C C . GLY A 1 212 ? 54.381 32.319 -39.896 1.00 26.27 212 GLY A C 1
ATOM 1754 O O . GLY A 1 212 ? 53.480 32.068 -40.680 1.00 26.27 212 GLY A O 1
ATOM 1755 N N . LYS A 1 213 ? 54.159 32.817 -38.663 1.00 29.53 213 LYS A N 1
ATOM 1756 C CA . LYS A 1 213 ? 53.023 33.652 -38.171 1.00 29.53 213 LYS A CA 1
ATOM 1757 C C . LYS A 1 213 ? 51.597 33.069 -37.946 1.00 29.53 213 LYS A C 1
ATOM 1759 O O . LYS A 1 213 ? 50.744 33.141 -38.814 1.00 29.53 213 LYS A O 1
ATOM 1764 N N . LYS A 1 214 ? 51.318 32.872 -36.642 1.00 27.19 214 LYS A N 1
ATOM 1765 C CA . LYS A 1 214 ? 50.153 33.349 -35.838 1.00 27.19 214 LYS A CA 1
ATOM 1766 C C . LYS A 1 214 ? 48.715 32.822 -36.079 1.00 27.19 214 LYS A C 1
ATOM 1768 O O . LYS A 1 214 ? 48.145 33.042 -37.133 1.00 27.19 214 LYS A O 1
ATOM 1773 N N . ALA A 1 215 ? 48.090 32.478 -34.934 1.00 26.44 215 ALA A N 1
ATOM 1774 C CA . ALA A 1 215 ? 46.651 32.562 -34.600 1.00 26.44 215 ALA A CA 1
ATOM 1775 C C . ALA A 1 215 ? 45.697 31.559 -35.302 1.00 26.44 215 ALA A C 1
ATOM 1777 O O . ALA A 1 215 ? 45.904 31.216 -36.455 1.00 26.44 215 ALA A O 1
ATOM 1778 N N . SER A 1 216 ? 44.625 31.050 -34.673 1.00 28.52 216 SER A N 1
ATOM 1779 C CA . SER A 1 216 ? 44.152 31.122 -33.267 1.00 28.52 216 SER A CA 1
ATOM 1780 C C . SER A 1 216 ? 42.979 30.146 -33.046 1.00 28.52 216 SER A C 1
ATOM 1782 O O . SER A 1 216 ? 42.299 29.838 -34.016 1.00 28.52 216 SER A O 1
ATOM 1784 N N . GLN A 1 217 ? 42.674 29.805 -31.779 1.00 30.00 217 GLN A N 1
ATOM 1785 C CA . GLN A 1 217 ? 41.540 28.961 -31.328 1.00 30.00 217 GLN A CA 1
ATOM 1786 C C . GLN A 1 217 ? 41.594 27.477 -31.768 1.00 30.00 217 GLN A C 1
ATOM 1788 O O . GLN A 1 217 ? 42.221 27.147 -32.765 1.00 30.00 217 GLN A O 1
ATOM 1793 N N . ALA A 1 218 ? 40.940 26.526 -31.090 1.00 28.39 218 ALA A N 1
ATOM 1794 C CA . ALA A 1 218 ? 40.644 26.385 -29.653 1.00 28.39 218 ALA A CA 1
ATOM 1795 C C . ALA A 1 218 ? 40.181 24.931 -29.410 1.00 28.39 218 ALA A C 1
ATOM 1797 O O . ALA A 1 218 ? 39.077 24.577 -29.804 1.00 28.39 218 ALA A O 1
ATOM 1798 N N . GLU A 1 219 ? 40.999 24.105 -28.756 1.00 27.34 219 GLU A N 1
ATOM 1799 C CA . GLU A 1 219 ? 40.676 22.706 -28.423 1.00 27.34 219 GLU A CA 1
ATOM 1800 C C . GLU A 1 219 ? 40.736 22.505 -26.900 1.00 27.34 219 GLU A C 1
ATOM 1802 O O . GLU A 1 219 ? 41.608 23.057 -26.227 1.00 27.34 219 GLU A O 1
ATOM 1807 N N . LEU A 1 220 ? 39.792 21.733 -26.354 1.00 29.44 220 LEU A N 1
ATOM 1808 C CA . LEU A 1 220 ? 39.545 21.590 -24.915 1.00 29.44 220 LEU A CA 1
ATOM 1809 C C . LEU A 1 220 ? 39.616 20.113 -24.502 1.00 29.44 220 LEU A C 1
ATOM 1811 O O . LEU A 1 220 ? 38.656 19.378 -24.722 1.00 29.44 220 LEU A O 1
ATOM 1815 N N . LEU A 1 221 ? 40.698 19.689 -23.835 1.00 28.22 221 LEU A N 1
ATOM 1816 C CA . LEU A 1 221 ? 40.796 18.347 -23.243 1.00 28.22 221 LEU A CA 1
ATOM 1817 C C . LEU A 1 221 ? 41.512 18.311 -21.875 1.00 28.22 221 LEU A C 1
ATOM 1819 O O . LEU A 1 221 ? 42.720 18.476 -21.792 1.00 28.22 221 LEU A O 1
ATOM 1823 N N . CYS A 1 222 ? 40.716 17.966 -20.856 1.00 25.56 222 CYS A N 1
ATOM 1824 C CA . CYS A 1 222 ? 40.987 17.039 -19.741 1.00 25.56 222 CYS A CA 1
ATOM 1825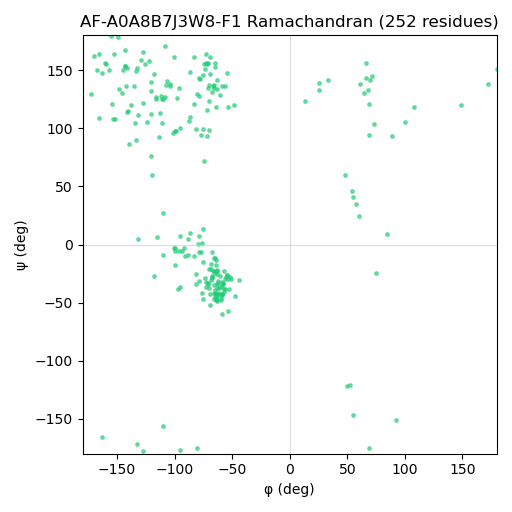 C C . CYS A 1 222 ? 42.131 17.238 -18.702 1.00 25.56 222 CYS A C 1
ATOM 1827 O O . CYS A 1 222 ? 43.297 17.392 -19.035 1.00 25.56 222 CYS A O 1
ATOM 1829 N N . SER A 1 223 ? 41.754 16.963 -17.435 1.00 28.05 223 SER A N 1
ATOM 1830 C CA . SER A 1 223 ? 42.560 16.349 -16.345 1.00 28.05 223 SER A CA 1
ATOM 1831 C C . SER A 1 223 ? 43.425 17.218 -15.394 1.00 28.05 223 SER A C 1
ATOM 1833 O O . SER A 1 223 ? 44.592 17.469 -15.657 1.00 28.05 223 SER A O 1
ATOM 1835 N N . VAL A 1 224 ? 42.843 17.595 -14.235 1.00 29.47 224 VAL A N 1
ATOM 1836 C CA . VAL A 1 224 ? 43.120 17.079 -12.850 1.00 29.47 224 VAL A CA 1
ATOM 1837 C C . VAL A 1 224 ? 44.568 16.633 -12.496 1.00 29.47 224 VAL A C 1
ATOM 1839 O O . VAL A 1 224 ? 45.113 15.871 -13.294 1.00 29.47 224 VAL A O 1
ATOM 1842 N N . PRO A 1 225 ? 45.140 16.871 -11.272 1.00 41.66 225 PRO A N 1
ATOM 1843 C CA . PRO A 1 225 ? 44.724 17.675 -10.087 1.00 41.66 225 PRO A CA 1
ATOM 1844 C C . PRO A 1 225 ? 45.803 18.685 -9.577 1.00 41.66 225 PRO A C 1
ATOM 1846 O O . PRO A 1 225 ? 46.881 18.751 -10.150 1.00 41.66 225 PRO A O 1
ATOM 1849 N N . THR A 1 226 ? 45.541 19.423 -8.474 1.00 24.81 226 THR A N 1
ATOM 1850 C CA . THR A 1 226 ? 46.238 19.309 -7.148 1.00 24.81 226 THR A CA 1
ATOM 1851 C C . THR A 1 226 ? 45.839 20.416 -6.153 1.00 24.81 226 THR A C 1
ATOM 1853 O O . THR A 1 226 ? 45.783 21.581 -6.531 1.00 24.81 226 THR A O 1
ATOM 1856 N N . GLU A 1 227 ? 45.638 20.028 -4.887 1.00 28.36 227 GLU A N 1
ATOM 1857 C CA . GLU A 1 227 ? 46.025 20.683 -3.615 1.00 28.36 227 GLU A CA 1
ATOM 1858 C C . GLU A 1 227 ? 46.237 22.209 -3.509 1.00 28.36 227 GLU A C 1
ATOM 1860 O O . GLU A 1 227 ? 47.097 22.784 -4.173 1.00 28.36 227 GLU A O 1
ATOM 1865 N N . CYS A 1 228 ? 45.647 22.808 -2.460 1.00 26.41 228 CYS A N 1
ATOM 1866 C CA . CYS A 1 228 ? 46.381 23.748 -1.598 1.00 26.41 228 CYS A CA 1
ATOM 1867 C C . CYS A 1 228 ? 45.783 23.830 -0.175 1.00 26.41 228 CYS A C 1
ATOM 1869 O O . CYS A 1 228 ? 44.626 24.213 0.001 1.00 26.41 228 CYS A O 1
ATOM 1871 N N . ASP A 1 229 ? 46.591 23.509 0.840 1.00 26.02 229 ASP A N 1
ATOM 1872 C CA . ASP A 1 229 ? 46.292 23.712 2.266 1.00 26.02 229 ASP A CA 1
ATOM 1873 C C . ASP A 1 229 ? 46.318 25.194 2.692 1.00 26.02 229 ASP A C 1
ATOM 1875 O O . ASP A 1 229 ? 47.091 25.987 2.147 1.00 26.02 229 ASP A O 1
ATOM 1879 N N . LYS A 1 230 ? 45.603 25.497 3.794 1.00 29.27 230 LYS A N 1
ATOM 1880 C CA . LYS A 1 230 ? 46.049 26.220 5.025 1.00 29.27 230 LYS A CA 1
ATOM 1881 C C . LYS A 1 230 ? 44.886 27.022 5.638 1.00 29.27 230 LYS A C 1
ATOM 1883 O O . LYS A 1 230 ? 44.304 27.851 4.954 1.00 29.27 230 LYS A O 1
ATOM 1888 N N . SER A 1 231 ? 44.398 26.842 6.873 1.00 25.81 231 SER A N 1
ATOM 1889 C CA . SER A 1 231 ? 44.914 26.402 8.194 1.00 25.81 231 SER A CA 1
ATOM 1890 C C . SER A 1 231 ? 45.229 27.547 9.175 1.00 25.81 231 SER A C 1
ATOM 1892 O O . SER A 1 231 ? 46.283 28.174 9.087 1.00 25.81 231 SER A O 1
ATOM 1894 N N . SER A 1 232 ? 44.361 27.735 10.176 1.00 29.06 232 SER A N 1
ATOM 1895 C CA . SER A 1 232 ? 44.657 28.108 11.581 1.00 29.06 232 SER A CA 1
ATOM 1896 C C . SER A 1 232 ? 43.337 28.009 12.377 1.00 29.06 232 SER A C 1
ATOM 1898 O O . SER A 1 232 ? 42.299 28.385 11.849 1.00 29.06 232 SER A O 1
ATOM 1900 N N . LEU A 1 233 ? 43.228 27.334 13.533 1.00 29.55 233 LEU A N 1
ATOM 1901 C CA . LEU A 1 233 ? 43.916 27.550 14.825 1.00 29.55 233 LEU A CA 1
ATOM 1902 C C . LEU A 1 233 ? 43.519 28.912 15.451 1.00 29.55 233 LEU A C 1
ATOM 1904 O O . LEU A 1 233 ? 43.586 29.925 14.772 1.00 29.55 233 LEU A O 1
ATOM 1908 N N . GLN A 1 234 ? 43.121 29.033 16.727 1.00 29.48 234 GLN A N 1
ATOM 1909 C CA . GLN A 1 234 ? 42.969 28.038 17.806 1.00 29.48 234 GLN A CA 1
ATOM 1910 C C . GLN A 1 234 ? 42.186 28.648 18.993 1.00 29.48 234 GLN A C 1
ATOM 1912 O O . GLN A 1 234 ? 42.385 29.829 19.274 1.00 29.48 234 GLN A O 1
ATOM 1917 N N . LYS A 1 235 ? 41.429 27.847 19.767 1.00 30.00 235 LYS A N 1
ATOM 1918 C CA . LYS A 1 235 ? 41.539 27.766 21.250 1.00 30.00 235 LYS A CA 1
ATOM 1919 C C . LYS A 1 235 ? 40.549 26.779 21.878 1.00 30.00 235 LYS A C 1
ATOM 1921 O O . LYS A 1 235 ? 39.457 26.563 21.368 1.00 30.00 235 LYS A O 1
ATOM 1926 N N . VAL A 1 236 ? 40.952 26.213 23.017 1.00 30.48 236 VAL A N 1
ATOM 1927 C CA . VAL A 1 236 ? 40.153 25.333 23.882 1.00 30.48 236 VAL A CA 1
ATOM 1928 C C . VAL A 1 236 ? 40.354 25.774 25.333 1.00 30.48 236 VAL A C 1
ATOM 1930 O O . VAL A 1 236 ? 41.484 26.021 25.742 1.00 30.48 236 VAL A O 1
ATOM 1933 N N . SER A 1 237 ? 39.269 25.833 26.105 1.00 29.12 237 SER A N 1
ATOM 1934 C CA . SER A 1 237 ? 39.261 25.761 27.573 1.00 29.12 237 SER A CA 1
ATOM 1935 C C . SER A 1 237 ? 37.879 25.203 27.945 1.00 29.12 237 SER A C 1
ATOM 1937 O O . SER A 1 237 ? 36.879 25.804 27.576 1.00 29.12 237 SER A O 1
ATOM 1939 N N . ALA A 1 238 ? 37.710 23.967 28.414 1.00 32.94 238 ALA A N 1
ATOM 1940 C CA . ALA A 1 238 ? 38.248 23.354 29.629 1.00 32.94 238 ALA A CA 1
ATOM 1941 C C . ALA A 1 238 ? 37.634 23.938 30.913 1.00 32.94 238 ALA A C 1
ATOM 1943 O O . ALA A 1 238 ? 38.152 24.896 31.476 1.00 32.94 238 ALA A O 1
ATOM 1944 N N . GLU A 1 239 ? 36.592 23.273 31.420 1.00 30.16 239 GLU A N 1
ATOM 1945 C CA . GLU A 1 239 ? 36.436 23.067 32.861 1.00 30.16 239 GLU A CA 1
ATOM 1946 C C . GLU A 1 239 ? 35.837 21.678 33.149 1.00 30.16 239 GLU A C 1
ATOM 1948 O O . GLU A 1 239 ? 35.190 21.071 32.295 1.00 30.16 239 GLU A O 1
ATOM 1953 N N . ARG A 1 240 ? 36.125 21.134 34.337 1.00 36.12 240 ARG A N 1
ATOM 1954 C CA . ARG A 1 240 ? 35.854 19.739 34.718 1.00 36.12 240 ARG A CA 1
ATOM 1955 C C . ARG A 1 240 ? 35.657 19.669 36.230 1.00 36.12 240 ARG A C 1
ATOM 1957 O O . ARG A 1 240 ? 36.635 19.776 36.965 1.00 36.12 240 ARG A O 1
ATOM 1964 N N . LYS A 1 241 ? 34.425 19.457 36.704 1.00 31.78 241 LYS A N 1
ATOM 1965 C CA . LYS A 1 241 ? 34.133 19.286 38.138 1.00 31.78 241 LYS A CA 1
ATOM 1966 C C . LYS A 1 241 ? 33.248 18.072 38.401 1.00 31.78 241 LYS A C 1
ATOM 1968 O O . LYS A 1 241 ? 32.067 18.053 38.081 1.00 31.78 241 LYS A O 1
ATOM 1973 N N . SER A 1 242 ? 33.858 17.084 39.044 1.00 32.50 242 SER A N 1
ATOM 1974 C CA . SER A 1 242 ? 33.217 15.950 39.705 1.00 32.50 242 SER A CA 1
ATOM 1975 C C . SER A 1 242 ? 33.754 15.891 41.133 1.00 32.50 242 SER A C 1
ATOM 1977 O O . SER A 1 242 ? 34.966 15.763 41.304 1.00 32.50 242 SER A O 1
ATOM 1979 N N . LEU A 1 243 ? 32.888 15.966 42.142 1.00 31.94 243 LEU A N 1
ATOM 1980 C CA . LEU A 1 243 ? 33.227 15.652 43.533 1.00 31.94 243 LEU A CA 1
ATOM 1981 C C . LEU A 1 243 ? 32.044 14.966 44.220 1.00 31.94 243 LEU A C 1
ATOM 1983 O O . LEU A 1 243 ? 30.892 15.133 43.822 1.00 31.94 243 LEU A O 1
ATOM 1987 N N . THR A 1 244 ? 32.355 14.165 45.235 1.00 31.97 244 THR A N 1
ATOM 1988 C CA . THR A 1 244 ? 31.455 13.173 45.835 1.00 31.97 244 THR A CA 1
ATOM 1989 C C . THR A 1 244 ? 31.619 13.106 47.355 1.00 31.97 244 THR A C 1
ATOM 1991 O O . THR A 1 244 ? 32.727 13.264 47.857 1.00 31.97 244 THR A O 1
ATOM 1994 N N . HIS A 1 245 ? 30.534 12.730 48.041 1.00 32.78 245 HIS A N 1
ATOM 1995 C CA . HIS A 1 245 ? 30.462 12.257 49.436 1.00 32.78 245 HIS A CA 1
ATOM 1996 C C . HIS A 1 245 ? 30.738 13.245 50.591 1.00 32.78 245 HIS A C 1
ATOM 1998 O O . HIS A 1 245 ? 31.868 13.646 50.852 1.00 32.78 245 HIS A O 1
ATOM 2004 N N . LYS A 1 246 ? 29.728 13.392 51.461 1.00 31.56 246 LYS A N 1
ATOM 2005 C CA . LYS A 1 246 ? 29.813 12.887 52.849 1.00 31.56 246 LYS A CA 1
ATOM 2006 C C . LYS A 1 246 ? 28.416 12.480 53.356 1.00 31.56 246 LYS A C 1
ATOM 2008 O O . LYS A 1 246 ? 27.476 12.496 52.566 1.00 31.56 246 LYS A O 1
ATOM 2013 N N . ALA A 1 247 ? 28.304 11.979 54.588 1.00 33.66 247 ALA A N 1
ATOM 2014 C CA . ALA A 1 247 ? 27.198 11.110 55.018 1.00 33.66 247 ALA A CA 1
ATOM 2015 C C . ALA A 1 247 ? 26.461 11.575 56.294 1.00 33.66 247 ALA A C 1
ATOM 2017 O O . ALA A 1 247 ? 26.992 12.408 57.016 1.00 33.66 247 ALA A O 1
ATOM 2018 N N . LYS A 1 248 ? 25.275 10.969 56.517 1.00 37.41 248 LYS A N 1
ATOM 2019 C CA . LYS A 1 248 ? 24.576 10.584 57.778 1.00 37.41 248 LYS A CA 1
ATOM 2020 C C . LYS A 1 248 ? 24.890 11.349 59.089 1.00 37.41 248 LYS A C 1
ATOM 2022 O O . LYS A 1 248 ? 26.055 11.508 59.437 1.00 37.41 248 LYS A O 1
ATOM 2027 N N . PRO A 1 249 ? 23.855 11.659 59.902 1.00 46.62 249 PRO A N 1
ATOM 2028 C CA . PRO A 1 249 ? 23.188 10.594 60.673 1.00 46.62 249 PRO A CA 1
ATOM 2029 C C . PRO A 1 249 ? 21.643 10.596 60.626 1.00 46.62 249 PRO A C 1
ATOM 2031 O O . PRO A 1 249 ? 21.029 11.252 59.792 1.00 46.62 249 PRO A O 1
ATOM 2034 N N . SER A 1 250 ? 21.057 9.738 61.463 1.00 41.12 250 SER A N 1
ATOM 2035 C CA . SER A 1 250 ? 19.630 9.504 61.730 1.00 41.12 250 SER A CA 1
ATOM 2036 C C . SER A 1 250 ? 19.032 10.487 62.739 1.00 41.12 250 SER A C 1
ATOM 2038 O O . SER A 1 250 ? 19.783 10.985 63.571 1.00 41.12 250 SER A O 1
ATOM 2040 N N . ASP A 1 251 ? 17.697 10.606 62.770 1.00 40.06 251 ASP A N 1
ATOM 2041 C CA . ASP A 1 251 ? 16.946 10.437 64.029 1.00 40.06 251 ASP A CA 1
ATOM 2042 C C . ASP A 1 251 ? 15.471 10.012 63.801 1.00 40.06 251 ASP A C 1
ATOM 2044 O O . ASP A 1 251 ? 15.074 9.774 62.656 1.00 40.06 251 ASP A O 1
ATOM 2048 N N . ASP A 1 252 ? 14.730 9.830 64.898 1.00 48.19 252 ASP A N 1
ATOM 2049 C CA . ASP A 1 252 ? 13.489 9.041 65.059 1.00 48.19 252 ASP A CA 1
ATOM 2050 C C . ASP A 1 252 ? 12.142 9.822 64.936 1.00 48.19 252 ASP A C 1
ATOM 2052 O O . ASP A 1 252 ? 12.130 11.041 64.759 1.00 48.19 252 ASP A O 1
ATOM 2056 N N . ASN A 1 253 ? 11.012 9.119 65.154 1.00 45.53 253 ASN A N 1
ATOM 2057 C CA . ASN A 1 253 ? 9.609 9.586 65.286 1.00 45.53 253 ASN A CA 1
ATOM 2058 C C . ASN A 1 253 ? 8.915 10.128 64.002 1.00 45.53 253 ASN A C 1
ATOM 2060 O O . ASN A 1 253 ? 9.507 10.852 63.210 1.00 45.53 253 ASN A O 1
ATOM 2064 N N . ARG A 1 254 ? 7.621 9.866 63.743 1.00 50.84 254 ARG A N 1
ATOM 2065 C CA . ARG A 1 254 ? 6.511 9.385 64.598 1.00 50.84 254 ARG A CA 1
ATOM 2066 C C . ARG A 1 254 ? 5.428 8.674 63.774 1.00 50.84 254 ARG A C 1
ATOM 2068 O O . ARG A 1 254 ? 5.249 9.084 62.608 1.00 50.84 254 ARG A O 1
#

Mean predicted aligned error: 17.96 Å

Radius of gyration: 35.29 Å; Cα contacts (8 Å, |Δi|>4): 213; chains: 1; bounding box: 84×50×114 Å

pLDDT: mean 74.32, std 24.89, range [24.81, 98.0]

Solvent-accessible surface area (backbone atoms only — not comparable to full-atom values): 16858 Å² total; per-residue (Å²): 112,72,50,40,70,58,88,81,38,50,38,38,58,42,56,54,44,48,54,45,59,43,43,80,71,68,54,82,89,60,82,44,80,47,58,42,65,76,74,49,81,81,46,93,95,50,46,68,40,58,65,66,51,56,57,56,32,35,75,70,70,28,35,48,67,36,68,52,51,73,56,94,88,42,81,49,69,59,70,59,63,61,55,53,54,48,52,27,60,80,64,71,55,62,44,83,42,82,73,81,55,67,68,54,33,70,73,32,70,70,50,30,54,46,48,77,75,30,48,36,49,53,40,34,64,70,86,42,70,43,62,57,65,41,60,65,40,97,86,43,53,45,39,82,33,66,77,34,97,66,63,76,75,66,78,74,82,53,52,64,35,95,50,60,95,71,46,83,60,53,91,76,44,94,46,35,60,80,84,55,74,86,48,79,97,61,54,74,70,53,48,51,57,48,54,72,70,66,69,86,80,84,83,80,91,86,88,87,79,90,83,86,86,83,88,78,89,88,86,90,82,87,82,88,88,82,90,85,91,87,92,78,90,86,90,87,82,91,84,87,90,86,86,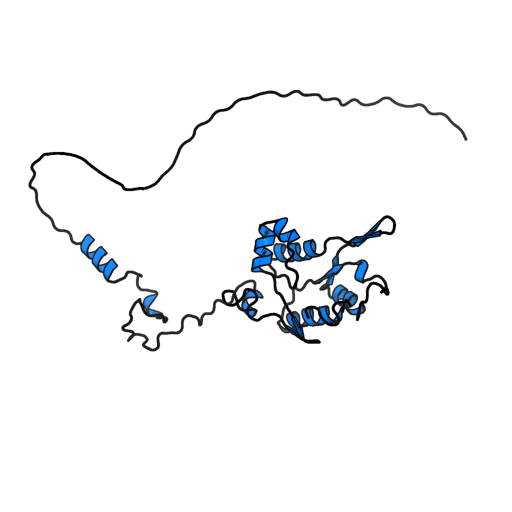82,88,86,79,85,87,86,87,82,89,132